Protein AF-A0A8R1XRE2-F1 (afdb_monomer_lite)

Organism: Onchocerca volvulus (NCBI:txid6282)

pLDDT: mean 90.03, std 11.53, range [32.22, 98.5]

Sequence (306 aa):
MTVKVNVKTVHYGTAIMPCVVKNVLGALPRKEFLISSPSLIATEQKLSYLKTSQFLENIINVEDGRYPSVSTILGCTTSQHLLYRWQLKMIKQLGGLGAFKKYVRVRMQSGTQYHNCLQRILEELRMRGSFPDDVAEQITSKVDISVANYLNSVLPILRTLNNKNMELERPTSHHGLCYSGRFDAAVTYKDALFLMDWKTASLGSSKDTCTGIEKMYNDPVQLAAYVGAVNSDPNFRMLPEIRYGAIVVAKENGSVADVVEMNSSHLEIYWNKWLDCVWQFWSKMETFSTANNVISFVWDNEENCD

Secondary structure (DSSP, 8-state):
------EEEEEEEESSSEEEEEEEESS-S-GGG-SS-GGGS-GGGSPPSS-SS--------GGG-BPPBHHHHHHHHS--HHHHHHHHHHHHHHTSHHHHHHHHHHHHHHHHHHHHHHHHHHHHHHHHSS--HHHHHHHHHTS-HHHHHHHHHHHHHHTT-EEEEEEEEEEEEETTTTEEEEEEEEEEETTEEEEEEEEEE-TTSTTTS--SGGGSTTHHHHHHHHHHHHHH-GGGTTSPPP-EEEEEEEETT-PPPEEEEE-HHHHHHHHHHHHHHHHHHHHHHHH---TTSEEEEEE--TT---

Radius of gyration: 20.04 Å; chains: 1; bounding box: 48×55×41 Å

Foldseek 3Di:
DPPLQDWFWEWFAAPLDIDIDGQEGLFQSDCPQPVDQLVPDDPVPHDALADPDAAADAPDDVSSGAFAALVRLCRLQPDNVVVVVVLVVVQVVLVHSVSSVVVVVVVVVLVVLLLVLVLVQLVVCLVPQARPVVSLVVSLVPDDLQSNLLSLQCVVVSRQWGNPLKDAFDKFAQNNLRYIYTFGIFTQGPNATEGEHEEEDEPPDLLQPDQEPVSPPCVLLSRLVVLSRLNRHPVNVVDDRHQKYWYWYGYSRNHHTHIHIDGNVSSRVSPSVNSSSSNVSNVQSNPDPDPPSYHYSHHYDPPPPD

Structure (mmCIF, N/CA/C/O backbone):
data_AF-A0A8R1XRE2-F1
#
_entry.id   AF-A0A8R1XRE2-F1
#
loop_
_atom_site.group_PDB
_atom_site.id
_atom_site.type_symbol
_atom_site.label_atom_id
_atom_site.label_alt_id
_atom_site.label_comp_id
_atom_site.label_asym_id
_atom_site.label_entity_id
_atom_site.label_seq_id
_atom_site.pdbx_PDB_ins_code
_atom_site.Cartn_x
_atom_site.Cartn_y
_atom_site.Cartn_z
_atom_site.occupancy
_atom_site.B_iso_or_equiv
_atom_site.auth_seq_id
_atom_site.auth_comp_id
_atom_site.auth_asym_id
_atom_site.auth_atom_id
_atom_site.pdbx_PDB_model_num
ATOM 1 N N . MET A 1 1 ? -23.376 25.987 -7.030 1.00 32.22 1 MET A N 1
ATOM 2 C CA . MET A 1 1 ? -22.391 25.979 -8.130 1.00 32.22 1 MET A CA 1
ATOM 3 C C . MET A 1 1 ? -21.460 24.806 -7.894 1.00 32.22 1 MET A C 1
ATOM 5 O O . MET A 1 1 ? -20.714 24.841 -6.927 1.00 32.22 1 MET A O 1
ATOM 9 N N . THR A 1 2 ? -21.543 23.748 -8.695 1.00 41.16 2 THR A N 1
ATOM 10 C CA . THR A 1 2 ? -20.535 22.681 -8.688 1.00 41.16 2 THR A CA 1
ATOM 11 C C . THR A 1 2 ? -19.276 23.291 -9.288 1.00 41.16 2 THR A C 1
ATOM 13 O O . THR A 1 2 ? -19.243 23.591 -10.481 1.00 41.16 2 THR A O 1
ATOM 16 N N . VAL A 1 3 ? -18.275 23.595 -8.462 1.00 47.44 3 VAL A N 1
ATOM 17 C CA . VAL A 1 3 ? -16.948 23.942 -8.975 1.00 47.44 3 VAL A CA 1
ATOM 18 C C . VAL A 1 3 ? -16.501 22.707 -9.746 1.00 47.44 3 VAL A C 1
ATOM 20 O O . VAL A 1 3 ? -16.255 21.682 -9.120 1.00 47.44 3 VAL A O 1
ATOM 23 N N . LYS A 1 4 ? -16.475 22.757 -11.086 1.00 53.00 4 LYS A N 1
ATOM 24 C CA . LYS A 1 4 ? -15.838 21.694 -11.873 1.00 53.00 4 LYS A CA 1
ATOM 25 C C . LYS A 1 4 ? -14.426 21.562 -11.325 1.00 53.00 4 LYS A C 1
ATOM 27 O O . LYS A 1 4 ? -13.629 22.491 -11.467 1.00 53.00 4 LYS A O 1
ATOM 32 N N . VAL A 1 5 ? -14.145 20.458 -10.644 1.00 65.25 5 VAL A N 1
ATOM 33 C CA . VAL A 1 5 ? -12.810 20.221 -10.115 1.00 65.25 5 VAL A CA 1
ATOM 34 C C . VAL A 1 5 ? -11.928 20.000 -11.335 1.00 65.25 5 VAL A C 1
ATOM 36 O O . VAL A 1 5 ? -12.139 19.067 -12.105 1.00 65.25 5 VAL A O 1
ATOM 39 N N . ASN A 1 6 ? -10.993 20.917 -11.586 1.00 84.69 6 ASN A N 1
ATOM 40 C CA . ASN A 1 6 ? -10.036 20.730 -12.671 1.00 84.69 6 ASN A CA 1
ATOM 41 C C . ASN A 1 6 ? -9.269 19.429 -12.404 1.00 84.69 6 ASN A C 1
ATOM 43 O O . ASN A 1 6 ? -8.851 19.208 -11.271 1.00 84.69 6 ASN A O 1
ATOM 47 N N . VAL A 1 7 ? -9.076 18.581 -13.411 1.00 90.31 7 VAL A N 1
ATOM 48 C CA . VAL A 1 7 ? -8.294 17.347 -13.281 1.00 90.31 7 VAL A CA 1
ATOM 49 C C . VAL A 1 7 ? -6.900 17.540 -13.855 1.00 90.31 7 VAL A C 1
ATOM 51 O O . VAL A 1 7 ? -6.709 18.231 -14.853 1.00 90.31 7 VAL A O 1
ATOM 54 N N . LYS A 1 8 ? -5.911 16.901 -13.236 1.00 92.12 8 LYS A N 1
ATOM 55 C CA . LYS A 1 8 ? -4.506 16.985 -13.622 1.00 92.12 8 LYS A CA 1
ATOM 56 C C . LYS A 1 8 ? -3.925 15.611 -13.934 1.00 92.12 8 LYS A C 1
ATOM 58 O O . LYS A 1 8 ? -4.344 14.577 -13.406 1.00 92.12 8 LYS A O 1
ATOM 63 N N . THR A 1 9 ? -2.929 15.612 -14.808 1.00 94.19 9 THR A N 1
ATOM 64 C CA . THR A 1 9 ? -2.004 14.494 -14.984 1.00 94.19 9 THR A CA 1
ATOM 65 C C . THR A 1 9 ? -0.803 14.724 -14.079 1.00 94.19 9 THR A C 1
ATOM 67 O O . THR A 1 9 ? -0.154 15.760 -14.171 1.00 94.19 9 THR A O 1
ATOM 70 N N . VAL A 1 10 ? -0.515 13.769 -13.201 1.00 94.94 10 VAL A N 1
ATOM 71 C CA . VAL A 1 10 ? 0.563 13.842 -12.214 1.00 94.94 10 VAL A CA 1
ATOM 72 C C . VAL A 1 10 ? 1.683 12.901 -12.633 1.00 94.94 10 VAL A C 1
ATOM 74 O O . VAL A 1 10 ? 1.463 11.700 -12.805 1.00 94.94 10 VAL A O 1
ATOM 77 N N . HIS A 1 11 ? 2.883 13.443 -12.802 1.00 94.88 11 HIS A N 1
ATOM 78 C CA . HIS A 1 11 ? 4.108 12.668 -12.964 1.00 94.88 11 HIS A CA 1
ATOM 79 C C . HIS A 1 11 ? 4.835 12.630 -11.619 1.00 94.88 11 HIS A C 1
ATOM 81 O O . HIS A 1 11 ? 4.903 13.652 -10.946 1.00 94.88 11 HIS A O 1
ATOM 87 N N . TYR A 1 12 ? 5.368 11.485 -11.204 1.00 95.00 12 TYR A N 1
ATOM 88 C CA . TYR A 1 12 ? 6.087 11.354 -9.930 1.00 95.00 12 TYR A CA 1
ATOM 89 C C . TYR A 1 12 ? 7.106 10.213 -9.966 1.00 95.00 12 TYR A C 1
ATOM 91 O O . TYR A 1 12 ? 7.202 9.488 -10.957 1.00 95.00 12 TYR A O 1
ATOM 99 N N . GLY A 1 13 ? 7.862 10.034 -8.883 1.00 92.44 13 GLY A N 1
ATOM 100 C CA . GLY A 1 13 ? 8.926 9.036 -8.801 1.00 92.44 13 GLY A CA 1
ATOM 101 C C . GLY A 1 13 ? 10.259 9.620 -9.252 1.00 92.44 13 GLY A C 1
ATOM 102 O O . GLY A 1 13 ? 10.539 10.787 -9.000 1.00 92.44 13 GLY A O 1
ATOM 103 N N . THR A 1 14 ? 11.100 8.821 -9.899 1.00 94.12 14 THR A N 1
ATOM 104 C CA . THR A 1 14 ? 12.447 9.247 -10.304 1.00 94.12 14 THR A CA 1
ATOM 105 C C . THR A 1 14 ? 12.550 9.469 -11.806 1.00 94.12 14 THR A C 1
ATOM 107 O O . THR A 1 14 ? 11.816 8.853 -12.573 1.00 94.12 14 THR A O 1
ATOM 110 N N . ALA A 1 15 ? 13.524 10.259 -12.260 1.00 93.62 15 ALA A N 1
ATOM 111 C CA . ALA A 1 15 ? 13.801 10.432 -13.687 1.00 93.62 15 ALA A CA 1
ATOM 112 C C . ALA A 1 15 ? 14.180 9.118 -14.403 1.00 93.62 15 ALA A C 1
ATOM 114 O O . ALA A 1 15 ? 13.970 8.983 -15.606 1.00 93.62 15 ALA A O 1
ATOM 115 N N . ILE A 1 16 ? 14.686 8.115 -13.673 1.00 93.75 16 ILE A N 1
ATOM 116 C CA . ILE A 1 16 ? 15.003 6.784 -14.223 1.00 93.75 16 ILE A CA 1
ATOM 117 C C . ILE A 1 16 ? 13.726 5.964 -14.473 1.00 93.75 16 ILE A C 1
ATOM 119 O O . ILE A 1 16 ? 13.628 5.261 -15.483 1.00 93.75 16 ILE A O 1
ATOM 123 N N . MET A 1 17 ? 12.765 6.019 -13.544 1.00 92.50 17 MET A N 1
ATOM 124 C CA . MET A 1 17 ? 11.498 5.279 -13.592 1.00 92.50 17 MET A CA 1
ATOM 125 C C . MET A 1 17 ? 10.330 6.199 -13.200 1.00 92.50 17 MET A C 1
ATOM 127 O O . MET A 1 17 ? 9.764 6.039 -12.112 1.00 92.50 17 MET A O 1
ATOM 131 N N . PRO A 1 18 ? 9.955 7.162 -14.059 1.00 93.50 18 PRO A N 1
ATOM 132 C CA . PRO A 1 18 ? 8.848 8.053 -13.759 1.00 93.50 18 PRO A CA 1
ATOM 133 C C . PRO A 1 18 ? 7.521 7.294 -13.848 1.00 93.50 18 PRO A C 1
ATOM 135 O O . PRO A 1 18 ? 7.308 6.464 -14.734 1.00 93.50 18 PRO A O 1
ATOM 138 N N . CYS A 1 19 ? 6.614 7.604 -12.931 1.00 95.25 19 C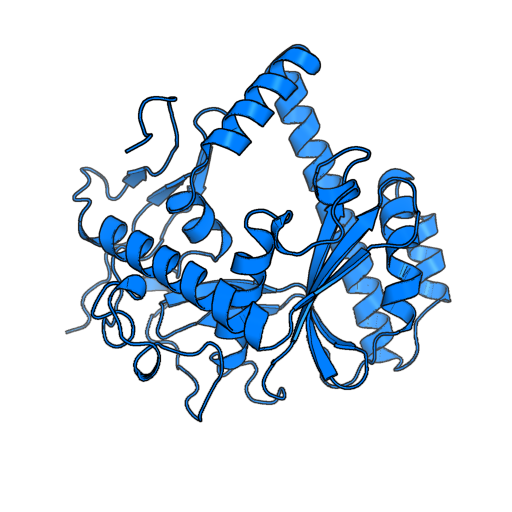YS A N 1
ATOM 139 C CA . CYS A 1 19 ? 5.233 7.144 -12.928 1.00 95.25 19 CYS A CA 1
ATOM 140 C C . CYS A 1 19 ? 4.322 8.268 -13.418 1.00 95.25 19 CYS A C 1
ATOM 142 O O . CYS A 1 19 ? 4.563 9.439 -13.133 1.00 95.25 19 CYS A O 1
ATOM 144 N N . VAL A 1 20 ? 3.258 7.909 -14.136 1.00 96.25 20 VAL A N 1
ATOM 145 C CA . VAL A 1 20 ? 2.272 8.861 -14.659 1.00 96.25 20 VAL A CA 1
ATOM 146 C C . VAL A 1 20 ? 0.881 8.403 -14.259 1.00 96.25 20 VAL A C 1
ATOM 148 O O . VAL A 1 20 ? 0.470 7.289 -14.583 1.00 96.25 20 VAL A O 1
ATOM 151 N N . VAL A 1 21 ? 0.131 9.276 -13.591 1.00 95.88 21 VAL A N 1
ATOM 152 C CA . VAL A 1 21 ? -1.274 9.046 -13.249 1.00 95.88 21 VAL A CA 1
ATOM 153 C C . VAL A 1 21 ? -2.134 10.183 -13.780 1.00 95.88 21 VAL A C 1
ATOM 155 O O . VAL A 1 21 ? -1.867 11.356 -13.551 1.00 95.88 21 VAL A O 1
ATOM 158 N N . LYS A 1 22 ? -3.179 9.832 -14.528 1.00 94.12 22 LYS A N 1
ATOM 159 C CA . LYS A 1 22 ? -4.097 10.793 -15.150 1.00 94.12 22 LYS A CA 1
ATOM 160 C C . LYS A 1 22 ? -5.358 10.989 -14.310 1.00 94.12 22 LYS A C 1
ATOM 162 O O . LYS A 1 22 ? -5.670 10.147 -13.456 1.00 94.12 22 LYS A O 1
ATOM 167 N N . ASN A 1 23 ? -6.085 12.059 -14.630 1.00 93.06 23 ASN A N 1
ATOM 168 C CA . ASN A 1 23 ? -7.415 12.397 -14.115 1.00 93.06 23 ASN A CA 1
ATOM 169 C C . ASN A 1 23 ? -7.478 12.554 -12.587 1.00 93.06 23 ASN A C 1
ATOM 171 O O . ASN A 1 23 ? -8.500 12.256 -11.976 1.00 93.06 23 ASN A O 1
ATOM 175 N N . VAL A 1 24 ? -6.379 12.973 -11.961 1.00 94.31 24 VAL A N 1
ATOM 176 C CA . VAL A 1 24 ? -6.338 13.228 -10.516 1.00 94.31 24 VAL A CA 1
ATOM 177 C C . VAL A 1 24 ? -6.983 14.581 -10.240 1.00 94.31 24 VAL A C 1
ATOM 179 O O . VAL A 1 24 ? -6.741 15.516 -11.000 1.00 94.31 24 VAL A O 1
ATOM 182 N N . LEU A 1 25 ? -7.774 14.713 -9.174 1.00 92.56 25 LEU A N 1
ATOM 183 C CA . LEU A 1 25 ? -8.315 16.019 -8.776 1.00 92.56 25 LEU A CA 1
ATOM 184 C C . LEU A 1 25 ? -7.195 17.066 -8.654 1.00 92.56 25 LEU A C 1
ATOM 186 O O . LEU A 1 25 ? -6.145 16.805 -8.074 1.00 92.56 25 LEU A O 1
ATOM 190 N N . GLY A 1 26 ? -7.426 18.257 -9.191 1.00 90.56 26 GLY A N 1
ATOM 191 C CA . GLY A 1 26 ? -6.475 19.367 -9.214 1.00 90.56 26 GLY A CA 1
ATOM 192 C C . GLY A 1 26 ? -6.454 20.216 -7.946 1.00 90.56 26 GLY A C 1
ATOM 193 O O . GLY A 1 26 ? -5.582 21.069 -7.826 1.00 90.56 26 GLY A O 1
ATOM 194 N N . ALA A 1 27 ? -7.403 20.011 -7.035 1.00 90.31 27 ALA A N 1
ATOM 195 C CA . ALA A 1 27 ? -7.531 20.720 -5.766 1.00 90.31 27 ALA A CA 1
ATOM 196 C C . ALA A 1 27 ? -8.321 19.866 -4.765 1.00 90.31 27 ALA A C 1
ATOM 198 O O . ALA A 1 27 ? -9.055 18.962 -5.178 1.00 90.31 27 ALA A O 1
ATOM 199 N N . LEU A 1 28 ? -8.205 20.181 -3.472 1.00 89.38 28 LEU A N 1
ATOM 200 C CA . LEU A 1 28 ? -9.008 19.544 -2.431 1.00 89.38 28 LEU A CA 1
ATOM 201 C C . LEU A 1 28 ? -10.439 20.129 -2.458 1.00 89.38 28 LEU A C 1
ATOM 203 O O . LEU A 1 28 ? -10.597 21.328 -2.219 1.00 89.38 28 LEU A O 1
ATOM 207 N N . PRO A 1 29 ? -11.498 19.331 -2.712 1.00 86.19 29 PRO A N 1
ATOM 208 C CA . PRO A 1 29 ? -12.863 19.854 -2.854 1.00 86.19 29 PRO A CA 1
ATOM 209 C C . PRO A 1 29 ? -13.426 20.538 -1.599 1.00 86.19 29 PRO A C 1
ATOM 211 O O . PRO A 1 29 ? -14.216 21.473 -1.714 1.00 86.19 29 PRO A O 1
ATOM 214 N N . ARG A 1 30 ? -13.034 20.081 -0.400 1.00 83.31 30 ARG A N 1
ATOM 215 C CA . ARG A 1 30 ? -13.401 20.687 0.891 1.00 83.31 30 ARG A CA 1
ATOM 216 C C . ARG A 1 30 ? -12.177 20.800 1.788 1.00 83.31 30 ARG A C 1
ATOM 218 O O . ARG A 1 30 ? -11.562 19.795 2.120 1.00 83.31 30 ARG A O 1
ATOM 225 N N . LYS A 1 31 ? -11.860 22.016 2.235 1.00 80.31 31 LYS A N 1
ATOM 226 C CA . LYS A 1 31 ? -10.688 22.294 3.089 1.00 80.31 31 LYS A CA 1
ATOM 227 C C . LYS A 1 31 ? -10.949 22.129 4.589 1.00 80.31 31 LYS A C 1
ATOM 229 O O . LYS A 1 31 ? -10.083 22.439 5.393 1.00 80.31 31 LYS A O 1
ATOM 234 N N . GLU A 1 32 ? -12.120 21.615 4.960 1.00 81.56 32 GLU A N 1
ATOM 235 C CA . GLU A 1 32 ? -12.568 21.439 6.351 1.00 81.56 32 GLU A CA 1
ATOM 236 C C . GLU A 1 32 ? -11.596 20.584 7.184 1.00 81.56 32 GLU A C 1
ATOM 238 O O . GLU A 1 32 ? -11.383 20.869 8.357 1.00 81.56 32 GLU A O 1
ATOM 243 N N . PHE A 1 33 ? -10.965 19.579 6.566 1.00 81.50 33 PHE A N 1
ATOM 244 C CA . PHE A 1 33 ? -10.048 18.649 7.239 1.00 81.50 33 PHE A CA 1
ATOM 245 C C . PHE A 1 33 ? -8.571 19.072 7.191 1.00 81.50 33 PHE A C 1
ATOM 247 O O . PHE A 1 33 ? -7.756 18.513 7.918 1.00 81.50 33 PHE A O 1
ATOM 254 N N . LEU A 1 34 ? -8.210 20.032 6.331 1.00 82.12 34 LEU A N 1
ATOM 255 C CA . LEU A 1 34 ? -6.832 20.487 6.105 1.00 82.12 34 LEU A CA 1
ATOM 256 C C . LEU A 1 34 ? -6.794 22.008 5.928 1.00 82.12 34 LEU A C 1
ATOM 258 O O . LEU A 1 34 ? -6.469 22.528 4.860 1.00 82.12 34 LEU A O 1
ATOM 262 N N . ILE A 1 35 ? -7.153 22.722 6.994 1.00 77.69 35 ILE A N 1
ATOM 263 C CA . ILE A 1 35 ? -7.174 24.193 7.016 1.00 77.69 35 ILE A CA 1
ATOM 264 C C . ILE A 1 35 ? -5.746 24.758 7.074 1.00 77.69 35 ILE A C 1
ATOM 266 O O . ILE A 1 35 ? -5.449 25.788 6.470 1.00 77.69 35 ILE A O 1
ATOM 270 N N . SER A 1 36 ? -4.850 24.074 7.783 1.00 82.00 36 SER A N 1
ATOM 271 C CA . SER A 1 36 ? -3.449 24.448 7.970 1.00 82.00 36 SER A CA 1
ATOM 272 C C . SER A 1 36 ? -2.550 23.211 7.931 1.00 82.00 36 SER A C 1
ATOM 274 O O . SER A 1 36 ? -3.033 22.077 7.885 1.00 82.00 36 SER A O 1
ATOM 276 N N . SER A 1 37 ? -1.232 23.433 7.919 1.00 85.31 37 SER A N 1
ATOM 277 C CA . SER A 1 37 ? -0.257 22.344 8.005 1.00 85.31 37 SER A CA 1
ATOM 278 C C . SER A 1 37 ? -0.465 21.559 9.308 1.00 85.31 37 SER A C 1
ATOM 280 O O . SER A 1 37 ? -0.395 22.173 10.375 1.00 85.31 37 SER A O 1
ATOM 282 N N . PRO A 1 38 ? -0.675 20.230 9.265 1.00 84.44 38 PRO A N 1
ATOM 283 C CA . PRO A 1 38 ? -0.894 19.403 10.457 1.00 84.44 38 PRO A CA 1
ATOM 284 C C . PRO A 1 38 ? 0.229 19.503 11.497 1.00 84.44 38 PRO A C 1
ATOM 286 O O . PRO A 1 38 ? -0.020 19.411 12.701 1.00 84.44 38 PRO A O 1
ATOM 289 N N . SER A 1 39 ? 1.460 19.756 11.053 1.00 82.75 39 SER A N 1
ATOM 290 C CA . SER A 1 39 ? 2.609 20.044 11.917 1.00 82.75 39 SER A CA 1
ATOM 291 C C . SER A 1 39 ? 2.479 21.315 12.775 1.00 82.75 39 SER A C 1
ATOM 293 O O . SER A 1 39 ? 3.120 21.394 13.820 1.00 82.75 39 SER A O 1
ATOM 295 N N . LEU A 1 40 ? 1.643 22.284 12.381 1.00 81.81 40 LEU A N 1
ATOM 296 C CA . LEU A 1 40 ? 1.407 23.545 13.103 1.00 81.81 40 LEU A CA 1
ATOM 297 C C . LEU A 1 40 ? 0.207 23.484 14.059 1.00 81.81 40 LEU A C 1
ATOM 299 O O . LEU A 1 40 ? -0.024 24.419 14.822 1.00 81.81 40 LEU A O 1
ATOM 303 N N . ILE A 1 41 ? -0.579 22.409 13.999 1.00 81.38 41 ILE A N 1
ATOM 304 C CA . ILE A 1 41 ? -1.796 22.238 14.791 1.00 81.38 41 ILE A CA 1
ATOM 305 C C . ILE A 1 41 ? -1.437 21.602 16.142 1.00 81.38 41 ILE A C 1
ATOM 307 O O . ILE A 1 41 ? -0.652 20.651 16.206 1.00 81.38 41 ILE A O 1
ATOM 311 N N . ALA A 1 42 ? -2.023 22.109 17.231 1.00 76.94 42 ALA A N 1
ATOM 312 C CA . ALA A 1 42 ? -1.871 21.514 18.558 1.00 76.94 42 ALA A CA 1
ATOM 313 C C . ALA A 1 42 ? -2.391 20.066 18.566 1.00 76.94 42 ALA A C 1
ATOM 315 O O . ALA A 1 42 ? -3.389 19.773 17.916 1.00 76.94 42 ALA A O 1
ATOM 316 N N . THR A 1 43 ? -1.755 19.161 19.318 1.00 75.88 43 THR A N 1
ATOM 317 C CA . THR A 1 43 ? -2.082 17.719 19.318 1.00 75.88 43 THR A CA 1
ATOM 318 C C . THR A 1 43 ? -3.576 17.426 19.500 1.00 75.88 43 THR A C 1
ATOM 320 O O . THR A 1 43 ? -4.110 16.567 18.811 1.00 75.88 43 THR A O 1
ATOM 323 N N . GLU A 1 44 ? -4.268 18.174 20.361 1.00 72.69 44 GLU A N 1
ATOM 324 C CA . GLU A 1 44 ? -5.707 18.015 20.643 1.00 72.69 44 GLU A CA 1
ATOM 325 C C . GLU A 1 44 ? -6.623 18.399 19.470 1.00 72.69 44 GLU A C 1
ATOM 327 O O . GLU A 1 44 ? -7.772 17.975 19.408 1.00 72.69 44 GLU A O 1
ATOM 332 N N . GLN A 1 45 ? -6.120 19.211 18.542 1.00 77.25 45 GLN A N 1
ATOM 333 C CA . GLN A 1 45 ? -6.842 19.680 17.361 1.00 77.25 45 GLN A CA 1
ATOM 334 C C . GLN A 1 45 ? -6.508 18.859 16.109 1.00 77.25 45 GLN A C 1
ATOM 336 O O . GLN A 1 45 ? -7.073 19.109 15.043 1.00 77.25 45 GLN A O 1
ATOM 341 N N . LYS A 1 46 ? -5.575 17.902 16.201 1.00 81.44 46 LYS A N 1
ATOM 342 C CA . LYS A 1 46 ? -5.194 17.075 15.057 1.00 81.44 46 LYS A CA 1
ATOM 343 C C . LYS A 1 46 ? -6.300 16.082 14.724 1.00 81.44 46 LYS A C 1
ATOM 345 O O . LYS A 1 46 ? -6.911 15.476 15.602 1.00 81.44 46 LYS A O 1
ATOM 350 N N . LEU A 1 47 ? -6.530 15.900 13.428 1.00 86.00 47 LEU A N 1
ATOM 351 C CA . LEU A 1 47 ? -7.416 14.860 12.925 1.00 86.00 47 LEU A CA 1
ATOM 352 C C . LEU A 1 47 ? -6.841 13.492 13.311 1.00 86.00 47 LEU A C 1
ATOM 354 O O . LEU A 1 47 ? -5.731 13.173 12.898 1.00 86.00 47 LEU A O 1
ATOM 358 N N . SER A 1 48 ? -7.584 12.682 14.063 1.00 89.12 48 SER A N 1
ATOM 359 C CA . SER A 1 48 ? -7.173 11.308 14.381 1.00 89.12 48 SER A CA 1
ATOM 360 C C . SER A 1 48 ? -7.486 10.355 13.224 1.00 89.12 48 SER A C 1
ATOM 362 O O . SER A 1 48 ? -8.420 10.583 12.457 1.00 89.12 48 SER A O 1
ATOM 364 N N . TYR A 1 49 ? -6.723 9.264 13.118 1.00 92.00 49 TYR A N 1
ATOM 365 C CA . TYR A 1 49 ? -7.041 8.147 12.219 1.00 92.00 49 TYR A CA 1
ATOM 366 C C . TYR A 1 49 ? -8.240 7.318 12.712 1.00 92.00 49 TYR A C 1
ATOM 368 O O . TYR A 1 49 ? -8.777 6.488 11.973 1.00 92.00 49 TYR A O 1
ATOM 376 N N . LEU A 1 50 ? -8.606 7.477 13.988 1.00 89.81 50 LEU A N 1
ATOM 377 C CA . LEU A 1 50 ? -9.767 6.844 14.594 1.00 89.81 50 LEU A CA 1
ATOM 378 C C . LEU A 1 50 ? -11.040 7.583 14.202 1.00 89.81 50 LEU A C 1
ATOM 380 O O . LEU A 1 50 ? -11.069 8.802 14.024 1.00 89.81 50 LEU A O 1
ATOM 384 N N . LYS A 1 51 ? -12.129 6.831 14.149 1.00 74.94 51 LYS A N 1
ATOM 385 C CA . LYS A 1 51 ? -13.449 7.341 13.845 1.00 74.94 51 LYS A CA 1
ATOM 386 C C . LYS A 1 51 ? -14.218 7.560 15.144 1.00 74.94 51 LYS A C 1
ATOM 388 O O . LYS A 1 51 ? -14.871 6.659 15.661 1.00 74.94 51 LYS A O 1
ATOM 393 N N . THR A 1 52 ? -14.270 8.800 15.624 1.00 64.75 52 THR A N 1
ATOM 394 C CA . THR A 1 52 ? -15.009 9.110 16.863 1.00 64.75 52 THR A CA 1
ATOM 395 C C . THR A 1 52 ? -16.536 9.054 16.711 1.00 64.75 52 THR A C 1
ATOM 397 O O . THR A 1 52 ? -17.230 8.927 17.714 1.00 64.75 52 THR A O 1
ATOM 400 N N . SER A 1 53 ? -17.086 9.117 15.488 1.00 65.44 53 SER A N 1
ATOM 401 C CA . SER A 1 53 ? -18.496 8.769 15.172 1.00 65.44 53 SER A CA 1
ATOM 402 C C . SER A 1 53 ? -18.903 8.996 13.706 1.00 65.44 53 SER A C 1
ATOM 404 O O . SER A 1 53 ? -19.930 8.469 13.279 1.00 65.44 53 SER A O 1
ATOM 406 N N . GLN A 1 54 ? -18.108 9.694 12.892 1.00 80.44 54 GLN A N 1
ATOM 407 C CA . GLN A 1 54 ? -18.541 10.181 11.573 1.00 80.44 54 GLN A CA 1
ATOM 408 C C . GLN A 1 54 ? -17.907 9.395 10.417 1.00 80.44 54 GLN A C 1
ATOM 410 O O . GLN A 1 54 ? -16.688 9.354 10.301 1.00 80.44 54 GLN A O 1
ATOM 415 N N . PHE A 1 55 ? -18.730 8.747 9.584 1.00 85.81 55 PHE A N 1
ATOM 416 C CA . PHE A 1 55 ? -18.279 8.227 8.287 1.00 85.81 55 PHE A CA 1
ATOM 417 C C . PHE A 1 55 ? -18.376 9.339 7.246 1.00 85.81 55 PHE A C 1
ATOM 419 O O . PHE A 1 55 ? -19.292 10.162 7.301 1.00 85.81 55 PHE A O 1
ATOM 426 N N . LEU A 1 56 ? -17.432 9.366 6.313 1.00 89.50 56 LEU A N 1
ATOM 427 C CA . LEU A 1 56 ? -17.328 10.428 5.322 1.00 89.50 56 LEU A CA 1
ATOM 428 C C . LEU A 1 56 ? -17.928 9.939 4.011 1.00 89.50 56 LEU A C 1
ATOM 430 O O . LEU A 1 56 ? -17.394 9.029 3.392 1.00 89.50 56 LEU A O 1
ATOM 434 N N . GLU A 1 57 ? -19.034 10.536 3.591 1.00 90.44 57 GLU A N 1
ATOM 435 C CA . GLU A 1 57 ? -19.671 10.186 2.322 1.00 90.44 57 GLU A CA 1
ATOM 436 C C . GLU A 1 57 ? -18.870 10.703 1.128 1.00 90.44 57 GLU A C 1
ATOM 438 O O . GLU A 1 57 ? -18.171 11.719 1.213 1.00 90.44 57 GLU A O 1
ATOM 443 N N . ASN A 1 58 ? -19.004 10.023 -0.010 1.00 89.56 58 ASN A N 1
ATOM 444 C CA . ASN A 1 58 ? -18.382 10.481 -1.241 1.00 89.56 58 ASN A CA 1
ATOM 445 C C . ASN A 1 58 ? -18.943 11.846 -1.668 1.00 89.56 58 ASN A C 1
ATOM 447 O O . ASN A 1 58 ? -20.148 12.017 -1.834 1.00 89.56 58 ASN A O 1
ATOM 451 N N . ILE A 1 59 ? -18.045 12.810 -1.874 1.00 85.69 59 ILE A N 1
ATOM 452 C CA . ILE A 1 59 ? -18.382 14.183 -2.272 1.00 85.69 59 ILE A CA 1
ATOM 453 C C . ILE A 1 59 ? -18.082 14.487 -3.745 1.00 85.69 59 ILE A C 1
ATOM 455 O O . ILE A 1 59 ? -18.352 15.603 -4.184 1.00 85.69 59 ILE A O 1
ATOM 459 N N . ILE A 1 60 ? -17.496 13.540 -4.488 1.00 83.94 60 ILE A N 1
ATOM 460 C CA . ILE A 1 60 ? -17.158 13.707 -5.907 1.00 83.94 60 ILE A CA 1
ATOM 461 C C . ILE A 1 60 ? -17.931 12.729 -6.791 1.00 83.94 60 ILE A C 1
ATOM 463 O O . ILE A 1 60 ? -18.162 11.574 -6.425 1.00 83.94 60 ILE A O 1
ATOM 467 N N . ASN A 1 61 ? -18.279 13.178 -7.993 1.00 83.19 61 ASN A N 1
ATOM 468 C CA . ASN A 1 61 ? -18.788 12.309 -9.045 1.00 83.19 61 ASN A CA 1
ATOM 469 C C . ASN A 1 61 ? -17.633 11.756 -9.886 1.00 83.19 61 ASN A C 1
ATOM 471 O O . ASN A 1 61 ? -16.544 12.321 -9.932 1.00 83.19 61 ASN A O 1
ATOM 475 N N . VAL A 1 62 ? -17.889 10.670 -10.619 1.00 73.19 62 VAL A N 1
ATOM 476 C CA . VAL A 1 62 ? -16.900 10.040 -11.517 1.00 73.19 62 VAL A CA 1
ATOM 477 C C . VAL A 1 62 ? -16.371 11.019 -12.579 1.00 73.19 62 VAL A C 1
ATOM 479 O O . VAL A 1 62 ? -15.217 10.924 -12.993 1.00 73.19 62 VAL A O 1
ATOM 482 N N . GLU A 1 63 ? -17.197 11.981 -12.999 1.00 78.69 63 GLU A N 1
ATOM 483 C CA . GLU A 1 63 ? -16.836 13.020 -13.972 1.00 78.69 63 GLU A CA 1
ATOM 484 C C . GLU A 1 63 ? -15.890 14.090 -13.407 1.00 78.69 63 GLU A C 1
ATOM 486 O O . GLU A 1 63 ? -15.169 14.728 -14.173 1.00 78.69 63 GLU A O 1
ATOM 491 N N . ASP A 1 64 ? -15.848 14.264 -12.081 1.00 82.69 64 ASP A N 1
ATOM 492 C CA . ASP A 1 64 ? -14.988 15.255 -11.422 1.00 82.69 64 ASP A CA 1
ATOM 493 C C . ASP A 1 64 ? -13.514 14.813 -11.391 1.00 82.69 64 ASP A C 1
ATOM 495 O O . ASP A 1 64 ? -12.632 15.591 -11.034 1.00 82.69 64 ASP A O 1
ATOM 499 N N . GLY A 1 65 ? -13.235 13.564 -11.777 1.00 89.31 65 GLY A N 1
ATOM 500 C CA . GLY A 1 65 ? -11.930 12.923 -11.691 1.00 89.31 65 GLY A CA 1
ATOM 501 C C . GLY A 1 65 ? -11.873 11.905 -10.560 1.00 89.31 65 GLY A C 1
ATOM 502 O O . GLY A 1 65 ? -12.887 11.422 -10.065 1.00 89.31 65 GLY A O 1
ATOM 503 N N . ARG A 1 66 ? -10.656 11.539 -10.158 1.00 93.06 66 ARG A N 1
ATOM 504 C CA . ARG A 1 66 ? -10.433 10.569 -9.082 1.00 93.06 66 ARG A CA 1
ATOM 505 C C . ARG A 1 66 ? -9.518 11.109 -8.004 1.00 93.06 66 ARG A C 1
ATOM 507 O O . ARG A 1 66 ? -8.603 11.896 -8.265 1.00 93.06 66 ARG A O 1
ATOM 514 N N . TYR A 1 67 ? -9.724 10.594 -6.802 1.00 95.69 67 TYR A N 1
ATOM 515 C CA . TYR A 1 67 ? -8.789 10.760 -5.703 1.00 95.69 67 TYR A CA 1
ATOM 516 C C . TYR A 1 67 ? -7.397 10.231 -6.088 1.00 95.69 67 TYR A C 1
ATOM 518 O O . TYR A 1 67 ? -7.301 9.162 -6.705 1.00 95.69 67 TYR A O 1
ATOM 526 N N . PRO A 1 68 ? -6.305 10.936 -5.739 1.00 96.81 68 PRO A N 1
ATOM 527 C CA . PRO A 1 68 ? -4.970 10.355 -5.793 1.00 96.81 68 PRO A CA 1
ATOM 528 C C . PRO A 1 68 ? -4.895 9.088 -4.931 1.00 96.81 68 PRO A C 1
ATOM 530 O O . PRO A 1 68 ? -5.568 8.965 -3.903 1.00 96.81 68 PRO A O 1
ATOM 533 N N . SER A 1 69 ? -4.057 8.139 -5.350 1.00 97.75 69 SER A N 1
ATOM 534 C CA . SER A 1 69 ? -3.811 6.950 -4.536 1.00 97.75 69 SER A CA 1
ATOM 535 C C . SER A 1 69 ? -2.850 7.257 -3.382 1.00 97.75 69 SER A C 1
ATOM 537 O O . SER A 1 69 ? -2.025 8.167 -3.507 1.00 97.75 69 SER A O 1
ATOM 539 N N . VAL A 1 70 ? -2.874 6.452 -2.314 1.00 97.94 70 VAL A N 1
ATOM 540 C CA . VAL A 1 70 ? -1.877 6.522 -1.227 1.00 97.94 70 VAL A CA 1
ATOM 541 C C . VAL A 1 70 ? -0.450 6.526 -1.789 1.00 97.94 70 VAL A C 1
ATOM 543 O O . VAL A 1 70 ? 0.350 7.408 -1.480 1.00 97.94 70 VAL A O 1
ATOM 546 N N . SER A 1 71 ? -0.162 5.602 -2.710 1.00 95.38 71 SER A N 1
ATOM 547 C CA . SER A 1 71 ? 1.149 5.492 -3.361 1.00 95.38 71 SER A CA 1
ATOM 548 C C . SER A 1 71 ? 1.528 6.724 -4.195 1.00 95.38 71 SER A C 1
ATOM 550 O O . SER A 1 71 ? 2.701 7.088 -4.258 1.00 95.38 71 SER A O 1
ATOM 552 N N . THR A 1 72 ? 0.544 7.391 -4.809 1.00 97.25 72 THR A N 1
ATOM 553 C CA . THR A 1 72 ? 0.755 8.616 -5.590 1.00 97.25 72 THR A CA 1
ATOM 554 C C . THR A 1 72 ? 1.165 9.761 -4.679 1.00 97.25 72 THR A C 1
ATOM 556 O O . THR A 1 72 ? 2.174 10.400 -4.944 1.00 97.25 72 THR A O 1
ATOM 559 N N . ILE A 1 73 ? 0.422 9.995 -3.595 1.00 97.81 73 ILE A N 1
ATOM 560 C CA . ILE A 1 73 ? 0.738 11.068 -2.644 1.00 97.81 73 ILE A CA 1
ATOM 561 C C . ILE A 1 73 ? 2.131 10.840 -2.060 1.00 97.81 73 ILE A C 1
ATOM 563 O O . ILE A 1 73 ? 2.971 11.727 -2.168 1.00 97.81 73 ILE A O 1
ATOM 567 N N . LEU A 1 74 ? 2.419 9.634 -1.547 1.00 96.19 74 LEU A N 1
ATOM 568 C CA . LEU A 1 74 ? 3.749 9.306 -1.019 1.00 96.19 74 LEU A CA 1
ATOM 569 C C . LEU A 1 74 ? 4.848 9.542 -2.059 1.00 96.19 74 LEU A C 1
ATOM 571 O O . LEU A 1 74 ? 5.881 10.130 -1.746 1.00 96.19 74 LEU A O 1
ATOM 575 N N . GLY A 1 75 ? 4.632 9.117 -3.304 1.00 95.00 75 GLY A N 1
ATOM 576 C CA . GLY A 1 75 ? 5.589 9.312 -4.390 1.00 95.00 75 GLY A CA 1
ATOM 577 C C . GLY A 1 75 ? 5.804 10.776 -4.794 1.00 95.00 75 GLY A C 1
ATOM 578 O O . GLY A 1 75 ? 6.852 11.095 -5.351 1.00 95.00 75 GLY A O 1
ATOM 579 N N . CYS A 1 76 ? 4.844 11.658 -4.509 1.00 95.12 76 CYS A N 1
ATOM 580 C CA . CYS A 1 76 ? 4.912 13.093 -4.785 1.00 95.12 76 CYS A CA 1
ATOM 581 C C . CYS A 1 76 ? 5.503 13.917 -3.629 1.00 95.12 76 CYS A C 1
ATOM 583 O O . CYS A 1 76 ? 6.007 15.017 -3.863 1.00 95.12 76 CYS A O 1
ATOM 585 N N . THR A 1 77 ? 5.399 13.442 -2.386 1.00 94.31 77 THR A N 1
ATOM 586 C CA . THR A 1 77 ? 5.726 14.245 -1.191 1.00 94.31 77 THR A CA 1
ATOM 587 C C . THR A 1 77 ? 6.870 13.697 -0.357 1.00 94.31 77 THR A C 1
ATOM 589 O O . THR A 1 77 ? 7.334 14.376 0.552 1.00 94.31 77 THR A O 1
ATOM 592 N N . THR A 1 78 ? 7.360 12.496 -0.657 1.00 91.69 78 THR A N 1
ATOM 593 C CA . THR A 1 78 ? 8.553 11.943 -0.005 1.00 91.69 78 THR A CA 1
ATOM 594 C C . THR A 1 78 ? 9.774 12.056 -0.913 1.00 91.69 78 THR A C 1
ATOM 596 O O . THR A 1 78 ? 9.665 11.947 -2.137 1.00 91.69 78 THR A O 1
ATOM 599 N N . SER A 1 79 ? 10.951 12.270 -0.316 1.00 89.38 79 SER A N 1
ATOM 600 C CA . SER A 1 79 ? 12.208 12.344 -1.065 1.00 89.38 79 SER A CA 1
ATOM 601 C C . SER A 1 79 ? 12.489 11.027 -1.790 1.00 89.38 79 SER A C 1
ATOM 603 O O . SER A 1 79 ? 12.542 9.958 -1.181 1.00 89.38 79 SER A O 1
ATOM 605 N N . GLN A 1 80 ? 12.721 11.114 -3.100 1.00 89.81 80 GLN A N 1
ATOM 606 C CA . GLN A 1 80 ? 13.046 9.961 -3.941 1.00 89.81 80 GLN A CA 1
ATOM 607 C C . GLN A 1 80 ? 14.560 9.720 -4.051 1.00 89.81 80 GLN A C 1
ATOM 609 O O . GLN A 1 80 ? 14.988 8.823 -4.775 1.00 89.81 80 GLN A O 1
ATOM 614 N N . HIS A 1 81 ? 15.381 10.473 -3.314 1.00 89.25 81 HIS A N 1
ATOM 615 C CA . HIS A 1 81 ? 16.843 10.429 -3.398 1.00 89.25 81 HIS A CA 1
ATOM 616 C C . HIS A 1 81 ? 17.422 9.027 -3.134 1.00 89.25 81 HIS A C 1
ATOM 618 O O . HIS A 1 81 ? 18.218 8.515 -3.922 1.00 89.25 81 HIS A O 1
ATOM 624 N N . LEU A 1 82 ? 16.993 8.353 -2.059 1.00 87.50 82 LEU A N 1
ATOM 625 C CA . LEU A 1 82 ? 17.481 7.003 -1.737 1.00 87.50 82 LEU A CA 1
ATOM 626 C C . LEU A 1 82 ? 17.061 5.972 -2.790 1.00 87.50 82 LEU A C 1
ATOM 628 O O . LEU A 1 82 ? 17.857 5.103 -3.157 1.00 87.50 82 LEU A O 1
ATOM 632 N N . LEU A 1 83 ? 15.835 6.094 -3.308 1.00 89.88 83 LEU A N 1
ATOM 633 C CA . LEU A 1 83 ? 15.346 5.249 -4.391 1.00 89.88 83 LEU A CA 1
ATOM 634 C C . LEU A 1 83 ? 16.169 5.476 -5.663 1.00 89.88 83 LEU A C 1
ATOM 636 O O . LEU A 1 83 ? 16.614 4.510 -6.278 1.00 89.88 83 LEU A O 1
ATOM 640 N N . TYR A 1 84 ? 16.433 6.731 -6.019 1.00 92.31 84 TYR A N 1
ATOM 641 C CA . TYR A 1 84 ? 17.241 7.094 -7.177 1.00 92.31 84 TYR A CA 1
ATOM 642 C C . TYR A 1 84 ? 18.668 6.539 -7.088 1.00 92.31 84 TYR A C 1
ATOM 644 O O . TYR A 1 84 ? 19.136 5.871 -8.012 1.00 92.31 84 TYR A O 1
ATOM 652 N N . ARG A 1 85 ? 19.346 6.712 -5.944 1.00 91.75 85 ARG A N 1
ATOM 653 C CA . ARG A 1 85 ? 20.687 6.140 -5.718 1.00 91.75 85 ARG A CA 1
ATOM 654 C C . ARG A 1 85 ? 20.687 4.619 -5.818 1.00 91.75 85 ARG A C 1
ATOM 656 O O . ARG A 1 85 ? 21.606 4.037 -6.398 1.00 91.75 85 ARG A O 1
ATOM 663 N N . TRP A 1 86 ? 19.665 3.962 -5.270 1.00 90.75 86 TRP A N 1
ATOM 664 C CA . TRP A 1 86 ? 19.517 2.515 -5.399 1.00 90.75 86 TRP A CA 1
ATOM 665 C C . TRP A 1 86 ? 19.337 2.097 -6.864 1.00 90.75 86 TRP A C 1
ATOM 667 O O . TRP A 1 86 ? 20.001 1.162 -7.310 1.00 90.75 86 TRP A O 1
ATOM 677 N N . GLN A 1 87 ? 18.522 2.817 -7.637 1.00 94.19 87 GLN A N 1
ATOM 678 C CA . GLN A 1 87 ? 18.332 2.557 -9.066 1.00 94.19 87 GLN A CA 1
ATOM 679 C C . GLN A 1 87 ? 19.643 2.706 -9.846 1.00 94.19 87 GLN A C 1
ATOM 681 O O . GLN A 1 87 ? 19.997 1.801 -10.599 1.00 94.19 87 GLN A O 1
ATOM 686 N N . LEU A 1 88 ? 20.409 3.781 -9.624 1.00 94.75 88 LEU A N 1
ATOM 687 C CA . LEU A 1 88 ? 21.729 3.966 -10.242 1.00 94.75 88 LEU A CA 1
ATOM 688 C C . LEU A 1 88 ? 22.688 2.816 -9.906 1.00 94.75 88 LEU A C 1
ATOM 690 O O . LEU A 1 88 ? 23.348 2.270 -10.795 1.00 94.75 88 LEU A O 1
ATOM 694 N N . LYS A 1 89 ? 22.730 2.398 -8.634 1.00 94.56 89 LYS A N 1
ATOM 695 C CA . LYS A 1 89 ? 23.540 1.255 -8.192 1.00 94.56 89 LYS A CA 1
ATOM 696 C C . LYS A 1 89 ? 23.126 -0.032 -8.909 1.00 94.56 89 LYS A C 1
ATOM 698 O O . LYS A 1 89 ? 23.993 -0.738 -9.421 1.00 94.56 89 LYS A O 1
ATOM 703 N N . MET A 1 90 ? 21.828 -0.328 -8.971 1.00 94.50 90 MET A N 1
ATOM 704 C CA . MET A 1 90 ? 21.310 -1.523 -9.645 1.00 94.50 90 MET A CA 1
ATOM 705 C C . MET A 1 90 ? 21.577 -1.498 -11.151 1.00 94.50 90 MET A C 1
ATOM 707 O O . MET A 1 90 ? 21.960 -2.519 -11.710 1.00 94.50 90 MET A O 1
ATOM 711 N N . ILE A 1 91 ? 21.438 -0.344 -11.810 1.00 96.38 91 ILE A N 1
ATOM 712 C CA . ILE A 1 91 ? 21.755 -0.179 -13.236 1.00 96.38 91 ILE A CA 1
ATOM 713 C C . ILE A 1 91 ? 23.217 -0.528 -13.505 1.00 96.38 91 ILE A C 1
ATOM 715 O O . ILE A 1 91 ? 23.500 -1.287 -14.431 1.00 96.38 91 ILE A O 1
ATOM 719 N N . LYS A 1 92 ? 24.139 -0.022 -12.678 1.00 96.88 92 LYS A N 1
ATOM 720 C CA . LYS A 1 92 ? 25.565 -0.340 -12.796 1.00 96.88 92 LYS A CA 1
ATOM 721 C C . LYS A 1 92 ? 25.832 -1.832 -12.580 1.00 96.88 92 LYS A C 1
ATOM 723 O O . LYS A 1 92 ? 26.572 -2.430 -13.352 1.00 96.88 92 LYS A O 1
ATOM 728 N N . GLN A 1 93 ? 25.227 -2.433 -11.555 1.00 95.88 93 GLN A N 1
ATOM 729 C CA . GLN A 1 93 ? 25.438 -3.844 -11.211 1.00 95.88 93 GLN A CA 1
ATOM 730 C C . GLN A 1 93 ? 24.856 -4.820 -12.241 1.00 95.88 93 GLN A C 1
ATOM 732 O O . GLN A 1 93 ? 25.467 -5.846 -12.516 1.00 95.88 93 GLN A O 1
ATOM 737 N N . LEU A 1 94 ? 23.696 -4.505 -12.821 1.00 95.69 94 LEU A N 1
ATOM 738 C CA . LEU A 1 94 ? 23.010 -5.361 -13.794 1.00 95.69 94 LEU A CA 1
ATOM 739 C C . LEU A 1 94 ? 23.503 -5.160 -15.237 1.00 95.69 94 LEU A C 1
ATOM 741 O O . LEU A 1 94 ? 23.019 -5.840 -16.139 1.00 95.69 94 LEU A O 1
ATOM 745 N N . GLY A 1 95 ? 24.436 -4.233 -15.475 1.00 95.75 95 GLY A N 1
ATOM 746 C CA . GLY A 1 95 ? 25.007 -3.988 -16.803 1.00 95.75 95 GLY A CA 1
ATOM 747 C C . GLY A 1 95 ? 24.158 -3.091 -17.712 1.00 95.75 95 GLY A C 1
ATOM 748 O O . GLY A 1 95 ? 24.243 -3.199 -18.932 1.00 95.75 95 GLY A O 1
ATOM 749 N N . GLY A 1 96 ? 23.336 -2.202 -17.145 1.00 96.56 96 GLY A N 1
ATOM 750 C CA . GLY A 1 96 ? 22.632 -1.153 -17.887 1.00 96.56 96 GLY A CA 1
ATOM 751 C C . GLY A 1 96 ? 21.131 -1.046 -17.604 1.00 96.56 96 GLY A C 1
ATOM 752 O O . GLY A 1 96 ? 20.513 -1.886 -16.945 1.00 96.56 96 GLY A O 1
ATOM 753 N N . LEU A 1 97 ? 20.518 0.018 -18.138 1.00 96.19 97 LEU A N 1
ATOM 754 C CA . LEU A 1 97 ? 19.111 0.361 -17.891 1.00 96.19 97 LEU A CA 1
ATOM 755 C C . LEU A 1 97 ? 18.134 -0.718 -18.386 1.00 96.19 97 LEU A C 1
ATOM 757 O O . LEU A 1 97 ? 17.119 -0.972 -17.741 1.00 96.19 97 LEU A O 1
ATOM 761 N N . GLY A 1 98 ? 18.432 -1.372 -19.514 1.00 97.19 98 GLY A N 1
ATOM 762 C CA . GLY A 1 98 ? 17.592 -2.445 -20.059 1.00 97.19 98 GLY A CA 1
ATOM 763 C C . GLY A 1 98 ? 17.507 -3.659 -19.127 1.00 97.19 98 GLY A C 1
ATOM 764 O O . GLY A 1 98 ? 16.410 -4.143 -18.838 1.00 97.19 98 GLY A O 1
ATOM 765 N N . ALA A 1 99 ? 18.651 -4.099 -18.593 1.00 97.44 99 ALA A N 1
ATOM 766 C CA . ALA A 1 99 ? 18.723 -5.194 -17.628 1.00 97.44 99 ALA A CA 1
ATOM 767 C C . ALA A 1 99 ? 18.023 -4.831 -16.310 1.00 97.44 99 ALA A C 1
ATOM 769 O O . ALA A 1 99 ? 17.240 -5.625 -15.789 1.00 97.44 99 ALA A O 1
ATOM 770 N N . PHE A 1 100 ? 18.204 -3.597 -15.828 1.00 96.75 100 PHE A N 1
ATOM 771 C CA . PHE A 1 100 ? 17.483 -3.082 -14.663 1.00 96.75 100 PHE A CA 1
ATOM 772 C C . PHE A 1 100 ? 15.958 -3.061 -14.857 1.00 96.75 100 PHE A C 1
ATOM 774 O O . PHE A 1 100 ? 15.219 -3.536 -13.997 1.00 96.75 100 PHE A O 1
ATOM 781 N N . LYS A 1 101 ? 15.454 -2.587 -16.003 1.00 96.38 101 LYS A N 1
ATOM 782 C CA . LYS A 1 101 ? 14.009 -2.606 -16.297 1.00 96.38 101 LYS A CA 1
ATOM 783 C C . LYS A 1 101 ? 13.449 -4.030 -16.340 1.00 96.38 101 LYS A C 1
ATOM 785 O O . LYS A 1 101 ? 12.350 -4.265 -15.837 1.00 96.38 101 LYS A O 1
ATOM 790 N N . LYS A 1 102 ? 14.198 -4.987 -16.905 1.00 96.50 102 LYS A N 1
ATOM 791 C CA . LYS A 1 102 ? 13.829 -6.413 -16.883 1.00 96.50 102 LYS A CA 1
ATOM 792 C C . LYS A 1 102 ? 13.773 -6.941 -15.449 1.00 96.50 102 LYS A C 1
ATOM 794 O O . LYS A 1 102 ? 12.797 -7.589 -15.088 1.00 96.50 102 LYS A O 1
ATOM 799 N N . TYR A 1 103 ? 14.769 -6.610 -14.632 1.00 94.88 103 TYR A N 1
ATOM 800 C CA . TYR A 1 103 ? 14.824 -6.978 -13.220 1.00 94.88 103 TYR A CA 1
ATOM 801 C C . TYR A 1 103 ? 13.620 -6.459 -12.422 1.00 94.88 103 TYR A C 1
ATOM 803 O O . TYR A 1 103 ? 12.952 -7.235 -11.742 1.00 94.88 103 TYR A O 1
ATOM 811 N N . VAL A 1 104 ? 13.289 -5.169 -12.555 1.00 93.69 104 VAL A N 1
ATOM 812 C CA . VAL A 1 104 ? 12.115 -4.572 -11.894 1.00 93.69 104 VAL A CA 1
ATOM 813 C C . VAL A 1 104 ? 10.827 -5.261 -12.341 1.00 93.69 104 VAL A C 1
ATOM 815 O O . VAL A 1 104 ? 9.980 -5.562 -11.505 1.00 93.69 104 VAL A O 1
ATOM 818 N N . ARG A 1 105 ? 10.683 -5.556 -13.640 1.00 95.44 105 ARG A N 1
ATOM 819 C CA . ARG A 1 105 ? 9.503 -6.250 -14.174 1.00 95.44 105 ARG A CA 1
ATOM 820 C C . ARG A 1 105 ? 9.327 -7.640 -13.566 1.00 95.44 105 ARG A C 1
ATOM 822 O O . ARG A 1 105 ? 8.231 -7.942 -13.110 1.00 95.44 105 ARG A O 1
ATOM 829 N N . VAL A 1 106 ? 10.386 -8.453 -13.543 1.00 93.81 106 VAL A N 1
ATOM 830 C CA . VAL A 1 106 ? 10.347 -9.808 -12.963 1.00 93.81 106 VAL A CA 1
ATOM 831 C C . VAL A 1 106 ? 9.965 -9.740 -11.486 1.00 93.81 106 VAL A C 1
ATOM 833 O O . VAL A 1 106 ? 9.068 -10.451 -11.051 1.00 93.81 106 VAL A O 1
ATOM 836 N N . ARG A 1 107 ? 10.564 -8.812 -10.729 1.00 91.50 107 ARG A N 1
ATOM 837 C CA . ARG A 1 107 ? 10.229 -8.611 -9.314 1.00 91.50 107 ARG A CA 1
ATOM 838 C C . ARG A 1 107 ? 8.755 -8.246 -9.109 1.00 91.50 107 ARG A C 1
ATOM 840 O O . ARG A 1 107 ? 8.113 -8.801 -8.225 1.00 91.50 107 ARG A O 1
ATOM 847 N N . MET A 1 108 ? 8.221 -7.326 -9.914 1.00 92.88 108 MET A N 1
ATOM 848 C CA . MET A 1 108 ? 6.809 -6.939 -9.829 1.00 92.88 108 MET A CA 1
ATOM 849 C C . MET A 1 108 ? 5.886 -8.114 -10.157 1.00 92.88 108 MET A C 1
ATOM 851 O O . MET A 1 108 ? 4.905 -8.316 -9.455 1.00 92.88 108 MET A O 1
ATOM 855 N N . GLN A 1 109 ? 6.226 -8.929 -11.160 1.00 95.31 109 GLN A N 1
ATOM 856 C CA . GLN A 1 109 ? 5.467 -10.135 -11.501 1.00 95.31 109 GLN A CA 1
ATOM 857 C C . GLN A 1 109 ? 5.455 -11.151 -10.354 1.00 95.31 109 GLN A C 1
ATOM 859 O O . GLN A 1 109 ? 4.382 -11.630 -9.995 1.00 95.31 109 GLN A O 1
ATOM 864 N N . SER A 1 110 ? 6.610 -11.427 -9.739 1.00 94.50 110 SER A N 1
ATOM 865 C CA . SER A 1 110 ? 6.691 -12.305 -8.566 1.00 94.50 110 SER A CA 1
ATOM 866 C C . SER A 1 110 ? 5.870 -11.764 -7.393 1.00 94.50 110 SER A C 1
ATOM 868 O O . SER A 1 110 ? 5.133 -12.524 -6.772 1.00 94.50 110 SER A O 1
ATOM 870 N N . GLY A 1 111 ? 5.927 -10.451 -7.131 1.00 94.81 111 GLY A N 1
ATOM 871 C CA . GLY A 1 111 ? 5.093 -9.797 -6.118 1.00 94.81 111 GLY A CA 1
ATOM 872 C C . GLY A 1 111 ? 3.596 -9.941 -6.408 1.00 94.81 111 GLY A C 1
ATOM 873 O O . GLY A 1 111 ? 2.838 -10.367 -5.544 1.00 94.81 111 GLY A O 1
ATOM 874 N N . THR A 1 112 ? 3.157 -9.672 -7.640 1.00 95.69 112 THR A N 1
ATOM 875 C CA . THR A 1 112 ? 1.752 -9.845 -8.043 1.00 95.69 112 THR A CA 1
ATOM 876 C C . THR A 1 112 ? 1.289 -11.297 -7.912 1.00 95.69 112 THR A C 1
ATOM 878 O O . THR A 1 112 ? 0.202 -11.547 -7.398 1.00 95.69 112 THR A O 1
ATOM 881 N N . GLN A 1 113 ? 2.099 -12.268 -8.343 1.00 97.19 113 GLN A N 1
ATOM 882 C CA . GLN A 1 113 ? 1.761 -13.686 -8.207 1.00 97.19 113 GLN A CA 1
ATOM 883 C C . GLN A 1 113 ? 1.654 -14.099 -6.735 1.00 97.19 113 GLN A C 1
ATOM 885 O O . GLN A 1 113 ? 0.722 -14.818 -6.379 1.00 97.19 113 GLN A O 1
ATOM 890 N N . TYR A 1 114 ? 2.557 -13.604 -5.886 1.00 97.50 114 TYR A N 1
ATOM 891 C CA . TYR A 1 114 ? 2.510 -13.795 -4.440 1.00 97.50 114 TYR A CA 1
ATOM 892 C C . TYR A 1 114 ? 1.210 -13.247 -3.823 1.00 97.50 114 TYR A C 1
ATOM 894 O O . TYR A 1 114 ? 0.503 -14.010 -3.166 1.00 97.50 114 TYR A O 1
ATOM 902 N N . HIS A 1 115 ? 0.830 -11.991 -4.102 1.00 97.25 115 HIS A N 1
ATOM 903 C CA . HIS A 1 115 ? -0.436 -11.414 -3.614 1.00 97.25 115 HIS A CA 1
ATOM 904 C C . HIS A 1 115 ? -1.658 -12.205 -4.098 1.00 97.25 115 HIS A C 1
ATOM 906 O O . HIS A 1 115 ? -2.535 -12.531 -3.304 1.00 97.25 115 HIS A O 1
ATOM 912 N N . ASN A 1 116 ? -1.693 -12.600 -5.374 1.00 97.12 116 ASN A N 1
ATOM 913 C CA . ASN A 1 116 ? -2.795 -13.403 -5.912 1.00 97.12 116 ASN A CA 1
ATOM 914 C C . ASN A 1 116 ? -2.916 -14.768 -5.211 1.00 97.12 116 ASN A C 1
ATOM 916 O O . ASN A 1 116 ? -4.021 -15.258 -4.983 1.00 97.12 116 ASN A O 1
ATOM 920 N N . CYS A 1 117 ? -1.789 -15.403 -4.881 1.00 98.12 117 CYS A N 1
ATOM 921 C CA . CYS A 1 117 ? -1.784 -16.667 -4.145 1.00 98.12 117 CYS A CA 1
ATOM 922 C C . CYS A 1 117 ? -2.277 -16.476 -2.708 1.00 98.12 117 CYS A C 1
ATOM 924 O O . CYS A 1 117 ? -3.122 -17.246 -2.256 1.00 98.12 117 CYS A O 1
ATOM 926 N N . LEU A 1 118 ? -1.806 -15.430 -2.023 1.00 97.50 118 LEU A N 1
ATOM 927 C CA . LEU A 1 118 ? -2.276 -15.074 -0.687 1.00 97.50 118 LEU A CA 1
ATOM 928 C C . LEU A 1 118 ? -3.774 -14.816 -0.647 1.00 97.50 118 LEU A C 1
ATOM 930 O O . LEU A 1 118 ? -4.460 -15.378 0.203 1.00 97.50 118 LEU A O 1
ATOM 934 N N . GLN A 1 119 ? -4.280 -14.011 -1.581 1.00 96.94 119 GLN A N 1
ATOM 935 C CA . GLN A 1 119 ? -5.698 -13.697 -1.661 1.00 96.94 119 GLN A CA 1
ATOM 936 C C . GLN A 1 119 ? -6.529 -14.981 -1.764 1.00 96.94 119 GLN A C 1
ATOM 938 O O . GLN A 1 119 ? -7.469 -15.153 -0.998 1.00 96.94 119 GLN A O 1
ATOM 943 N N . ARG A 1 120 ? -6.138 -15.924 -2.630 1.00 97.56 120 ARG A N 1
ATOM 944 C CA . ARG A 1 120 ? -6.839 -17.210 -2.782 1.00 97.56 120 ARG A CA 1
ATOM 945 C C . ARG A 1 120 ? -6.815 -18.058 -1.508 1.00 97.56 120 ARG A C 1
ATOM 947 O O . ARG A 1 120 ? -7.835 -18.630 -1.142 1.00 97.56 120 ARG A O 1
ATOM 954 N N . ILE A 1 121 ? -5.670 -18.137 -0.824 1.00 98.19 121 ILE A N 1
ATOM 955 C CA . ILE A 1 121 ? -5.550 -18.874 0.448 1.00 98.19 121 ILE A CA 1
ATOM 956 C C . ILE A 1 121 ? -6.447 -18.238 1.518 1.00 98.19 121 ILE A C 1
ATOM 958 O O . ILE A 1 121 ? -7.157 -18.941 2.236 1.00 98.19 121 ILE A O 1
ATOM 962 N N . LEU A 1 122 ? -6.441 -16.908 1.620 1.00 97.81 122 LEU A N 1
ATOM 963 C CA . LEU A 1 122 ? -7.236 -16.177 2.604 1.00 97.81 122 LEU A CA 1
ATOM 964 C C . LEU A 1 122 ? -8.736 -16.198 2.283 1.00 97.81 122 LEU A C 1
ATOM 966 O O . LEU A 1 122 ? -9.551 -16.256 3.199 1.00 97.81 122 LEU A O 1
ATOM 970 N N . GLU A 1 123 ? -9.123 -16.209 1.008 1.00 97.12 123 GLU A N 1
ATOM 971 C CA . GLU A 1 123 ? -10.514 -16.402 0.589 1.00 97.12 123 GLU A CA 1
ATOM 972 C C . GLU A 1 123 ? -11.035 -17.778 1.018 1.00 97.12 123 GLU A C 1
ATOM 974 O O . GLU A 1 123 ? -12.137 -17.874 1.557 1.00 97.12 123 GLU A O 1
ATOM 979 N N . GLU A 1 124 ? -10.232 -18.830 0.857 1.00 97.56 124 GLU A N 1
ATOM 980 C CA . GLU A 1 124 ? -10.559 -20.176 1.339 1.00 97.56 124 GLU A CA 1
ATOM 981 C C . GLU A 1 124 ? -10.638 -20.236 2.869 1.00 97.56 124 GLU A C 1
ATOM 983 O O . GLU A 1 124 ? -11.601 -20.787 3.402 1.00 97.56 124 GLU A O 1
ATOM 988 N N . LEU A 1 125 ? -9.706 -19.600 3.590 1.00 97.31 125 LEU A N 1
ATOM 989 C CA . LEU A 1 125 ? -9.800 -19.442 5.048 1.00 97.31 125 LEU A CA 1
ATOM 990 C C . LEU A 1 125 ? -11.107 -18.737 5.443 1.00 97.31 125 LEU A C 1
ATOM 992 O O . LEU A 1 125 ? -11.800 -19.176 6.363 1.00 97.31 125 LEU A O 1
ATOM 996 N N . ARG A 1 126 ? -11.478 -17.668 4.727 1.00 96.12 126 ARG A N 1
ATOM 997 C CA . ARG A 1 126 ? -12.715 -16.923 4.975 1.00 96.12 126 ARG A CA 1
ATOM 998 C C . ARG A 1 126 ? -13.950 -17.809 4.833 1.00 96.12 126 ARG A C 1
ATOM 1000 O O . ARG A 1 126 ? -14.834 -17.739 5.684 1.00 96.12 126 ARG 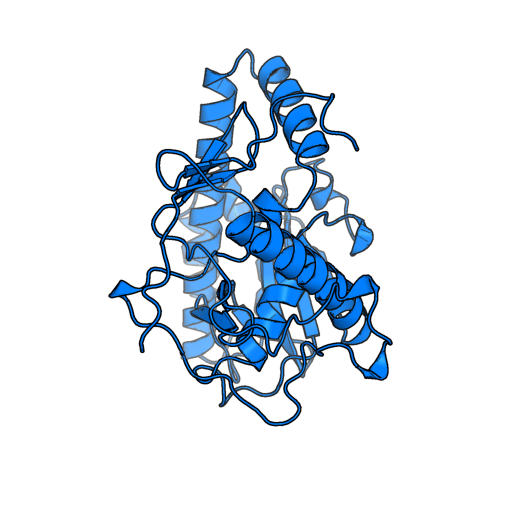A O 1
ATOM 1007 N N . MET A 1 127 ? -13.993 -18.631 3.783 1.00 95.50 127 MET A N 1
ATOM 1008 C CA . MET A 1 127 ? -15.116 -19.524 3.477 1.00 95.50 127 MET A CA 1
ATOM 1009 C C . MET A 1 127 ? -15.202 -20.730 4.419 1.00 95.50 127 MET A C 1
ATOM 1011 O O . MET A 1 127 ? -16.299 -21.090 4.839 1.00 95.50 127 MET A O 1
ATOM 1015 N N . ARG A 1 128 ? -14.068 -21.362 4.748 1.00 95.75 128 ARG A N 1
ATOM 1016 C CA . ARG A 1 128 ? -14.028 -22.600 5.546 1.00 95.75 128 ARG A CA 1
ATOM 1017 C C . ARG A 1 128 ? -14.088 -22.351 7.051 1.00 95.75 128 ARG A C 1
ATOM 1019 O O . ARG A 1 128 ? -14.536 -23.218 7.792 1.00 95.75 128 ARG A O 1
ATOM 1026 N N . GLY A 1 129 ? -13.595 -21.202 7.513 1.00 93.88 129 GLY A N 1
ATOM 1027 C CA . GLY A 1 129 ? -13.438 -20.890 8.938 1.00 93.88 129 GLY A CA 1
ATOM 1028 C C . GLY A 1 129 ? -12.258 -21.579 9.626 1.00 93.88 129 GLY A C 1
ATOM 1029 O O . GLY A 1 129 ? -11.926 -21.234 10.757 1.00 93.88 129 GLY A O 1
ATOM 1030 N N . SER A 1 130 ? -11.583 -22.495 8.936 1.00 94.50 130 SER A N 1
ATOM 1031 C CA . SER A 1 130 ? -10.311 -23.095 9.330 1.00 94.50 130 SER A CA 1
ATOM 1032 C C . SER A 1 130 ? -9.275 -22.886 8.229 1.00 94.50 130 SER A C 1
ATOM 1034 O O . SER A 1 130 ? -9.628 -22.727 7.057 1.00 94.50 130 SER A O 1
ATOM 1036 N N . PHE A 1 131 ? -7.991 -22.905 8.589 1.00 97.25 131 PHE A N 1
ATOM 1037 C CA . PHE A 1 131 ? -6.923 -22.714 7.611 1.00 97.25 131 PHE A CA 1
ATOM 1038 C C . PHE A 1 131 ? -6.925 -23.831 6.542 1.00 97.25 131 PHE A C 1
ATOM 1040 O O . PHE A 1 131 ? -6.994 -25.007 6.902 1.00 97.25 131 PHE A O 1
ATOM 1047 N N . PRO A 1 132 ? -6.880 -23.493 5.239 1.00 97.19 132 PRO A N 1
ATOM 1048 C CA . PRO A 1 132 ? -6.979 -24.461 4.148 1.00 97.19 132 PRO A CA 1
ATOM 1049 C C . PRO A 1 132 ? -5.595 -25.016 3.769 1.00 97.19 132 PRO A C 1
ATOM 1051 O O . PRO A 1 132 ? -5.046 -24.659 2.724 1.00 97.19 132 PRO A O 1
ATOM 1054 N N . ASP A 1 133 ? -5.001 -25.859 4.623 1.00 97.69 133 ASP A N 1
ATOM 1055 C CA . ASP A 1 133 ? -3.656 -26.423 4.391 1.00 97.69 133 ASP A CA 1
ATOM 1056 C C . ASP A 1 133 ? -3.538 -27.158 3.044 1.00 97.69 133 ASP A C 1
ATOM 1058 O O . ASP A 1 133 ? -2.546 -26.988 2.339 1.00 97.69 133 ASP A O 1
ATOM 1062 N N . ASP A 1 134 ? -4.579 -27.890 2.640 1.00 97.88 134 ASP A N 1
ATOM 1063 C CA . ASP A 1 134 ? -4.675 -28.577 1.347 1.00 97.88 134 ASP A CA 1
ATOM 1064 C C . ASP A 1 134 ? -4.557 -27.608 0.159 1.00 97.88 134 ASP A C 1
ATOM 1066 O O . ASP A 1 134 ? -3.817 -27.855 -0.798 1.00 97.88 134 ASP A O 1
ATOM 1070 N N . VAL A 1 135 ? -5.258 -26.472 0.220 1.00 97.69 135 VAL A N 1
ATOM 1071 C CA . VAL A 1 135 ? -5.208 -25.457 -0.841 1.00 97.69 135 VAL A CA 1
ATOM 1072 C C . VAL A 1 135 ? -3.881 -24.715 -0.813 1.00 97.69 135 VAL A C 1
ATOM 1074 O O . VAL A 1 135 ? -3.310 -24.443 -1.870 1.00 97.69 135 VAL A O 1
ATOM 1077 N N . ALA A 1 136 ? -3.374 -24.395 0.377 1.00 97.88 136 ALA A N 1
ATOM 1078 C CA . ALA A 1 136 ? -2.088 -23.738 0.544 1.00 97.88 136 ALA A CA 1
ATOM 1079 C C . ALA A 1 136 ? -0.945 -24.581 -0.045 1.00 97.88 136 ALA A C 1
ATOM 1081 O O . ALA A 1 136 ? -0.128 -24.053 -0.804 1.00 97.88 136 ALA A O 1
ATOM 1082 N N . GLU A 1 137 ? -0.919 -25.889 0.224 1.00 97.50 137 GLU A N 1
ATOM 1083 C CA . GLU A 1 137 ? 0.047 -26.833 -0.349 1.00 97.50 137 GLU A CA 1
ATOM 1084 C C . GLU A 1 137 ? -0.104 -26.931 -1.874 1.00 97.50 137 GLU A C 1
ATOM 1086 O O . GLU A 1 137 ? 0.872 -26.810 -2.626 1.00 97.50 137 GLU A O 1
ATOM 1091 N N . GLN A 1 138 ? -1.341 -27.057 -2.364 1.00 98.00 138 GLN A N 1
ATOM 1092 C CA . GLN A 1 138 ? -1.609 -27.123 -3.797 1.00 98.00 138 GLN A CA 1
ATOM 1093 C C . GLN A 1 138 ? -1.162 -25.851 -4.536 1.00 98.00 138 GLN A C 1
ATOM 1095 O O . GLN A 1 138 ? -0.590 -25.942 -5.621 1.00 98.00 138 GLN A O 1
ATOM 1100 N N . ILE A 1 139 ? -1.429 -24.664 -3.987 1.00 97.81 139 ILE A N 1
ATOM 1101 C CA . ILE A 1 139 ? -1.006 -23.393 -4.585 1.00 97.81 139 ILE A CA 1
ATOM 1102 C C . ILE A 1 139 ? 0.520 -23.287 -4.566 1.00 97.81 139 ILE A C 1
ATOM 1104 O O . ILE A 1 139 ? 1.116 -22.994 -5.601 1.00 97.81 139 ILE A O 1
ATOM 1108 N N . THR A 1 140 ? 1.150 -23.582 -3.427 1.00 97.25 140 THR A N 1
ATOM 1109 C CA . THR A 1 140 ? 2.606 -23.471 -3.251 1.00 97.25 140 THR A CA 1
ATOM 1110 C C . THR A 1 140 ? 3.374 -24.414 -4.185 1.00 97.25 140 THR A C 1
ATOM 1112 O O . THR A 1 140 ? 4.404 -24.025 -4.726 1.00 97.25 140 THR A O 1
ATOM 1115 N N . SER A 1 141 ? 2.852 -25.615 -4.458 1.00 96.56 141 SER A N 1
ATOM 1116 C CA . SER A 1 141 ? 3.475 -26.581 -5.383 1.00 96.56 141 SER A CA 1
ATOM 1117 C C . SER A 1 141 ? 3.377 -26.213 -6.874 1.00 96.56 141 SER A C 1
ATOM 1119 O O . SER A 1 141 ? 4.106 -26.777 -7.689 1.00 96.56 141 SER A O 1
ATOM 1121 N N . LYS A 1 142 ? 2.484 -25.287 -7.256 1.00 96.62 142 LYS A N 1
ATOM 1122 C CA . LYS A 1 142 ? 2.205 -24.919 -8.661 1.00 96.62 142 LYS A CA 1
ATOM 1123 C C . LYS A 1 142 ? 2.883 -23.629 -9.121 1.00 96.62 142 LYS A C 1
ATOM 1125 O O . LYS A 1 142 ? 2.727 -23.249 -10.281 1.00 96.62 142 LYS A O 1
ATOM 1130 N N . VAL A 1 143 ? 3.565 -22.924 -8.225 1.00 96.44 143 VAL A N 1
ATOM 1131 C CA . VAL A 1 143 ? 4.231 -21.650 -8.523 1.00 96.44 143 VAL A CA 1
ATOM 1132 C C . VAL A 1 143 ? 5.743 -21.823 -8.614 1.00 96.44 143 VAL A C 1
ATOM 1134 O O . VAL A 1 143 ? 6.299 -22.811 -8.139 1.00 96.44 143 VAL A O 1
ATOM 1137 N N . ASP A 1 144 ? 6.415 -20.844 -9.218 1.00 94.69 144 ASP A N 1
ATOM 1138 C CA . ASP A 1 144 ? 7.874 -20.825 -9.291 1.00 94.69 144 ASP A CA 1
ATOM 1139 C C . ASP A 1 144 ? 8.503 -20.796 -7.890 1.00 94.69 144 ASP A C 1
ATOM 1141 O O . ASP A 1 144 ? 7.942 -20.230 -6.947 1.00 94.69 144 ASP A O 1
ATOM 1145 N N . ILE A 1 145 ? 9.717 -21.346 -7.772 1.00 94.12 145 ILE A N 1
ATOM 1146 C CA . ILE A 1 145 ? 10.428 -21.520 -6.494 1.00 94.12 145 ILE A CA 1
ATOM 1147 C C . ILE A 1 145 ? 10.541 -20.227 -5.670 1.00 94.12 145 ILE A C 1
ATOM 1149 O O . ILE A 1 145 ? 10.417 -20.260 -4.449 1.00 94.12 145 ILE A O 1
ATOM 1153 N N . SER A 1 146 ? 10.724 -19.076 -6.323 1.00 90.31 146 SER A N 1
ATOM 1154 C CA . SER A 1 146 ? 10.817 -17.779 -5.644 1.00 90.31 146 SER A CA 1
ATOM 1155 C C . SER A 1 146 ? 9.509 -17.402 -4.946 1.00 90.31 146 SER A C 1
ATOM 1157 O O . SER A 1 146 ? 9.523 -16.955 -3.801 1.00 90.31 146 SER A O 1
ATOM 1159 N N . VAL A 1 147 ? 8.368 -17.625 -5.602 1.00 96.44 147 VAL A N 1
ATOM 1160 C CA . VAL A 1 147 ? 7.039 -17.368 -5.033 1.00 96.44 147 VAL A CA 1
ATOM 1161 C C . VAL A 1 147 ? 6.696 -18.422 -3.985 1.00 96.44 147 VAL A C 1
ATOM 1163 O O . VAL A 1 147 ? 6.176 -18.068 -2.930 1.00 96.44 147 VAL A O 1
ATOM 1166 N N . ALA A 1 148 ? 7.040 -19.691 -4.227 1.00 97.81 148 ALA A N 1
ATOM 1167 C CA . ALA A 1 148 ? 6.845 -20.767 -3.258 1.00 97.81 148 ALA A CA 1
ATOM 1168 C C . ALA A 1 148 ? 7.565 -20.474 -1.932 1.00 97.81 148 ALA A C 1
ATOM 1170 O O . ALA A 1 148 ? 6.983 -20.648 -0.865 1.00 97.81 148 ALA A O 1
ATOM 1171 N N . ASN A 1 149 ? 8.794 -19.951 -1.982 1.00 97.69 149 ASN A N 1
ATOM 1172 C CA . ASN A 1 149 ? 9.526 -19.541 -0.784 1.00 97.69 149 ASN A CA 1
ATOM 1173 C C . ASN A 1 149 ? 8.828 -18.400 -0.037 1.00 97.69 149 ASN A C 1
ATOM 1175 O O . ASN A 1 149 ? 8.663 -18.483 1.178 1.00 97.69 149 ASN A O 1
ATOM 1179 N N . TYR A 1 150 ? 8.363 -17.366 -0.744 1.00 97.75 150 TYR A N 1
ATOM 1180 C CA . TYR A 1 150 ? 7.594 -16.297 -0.107 1.00 97.75 150 TYR A CA 1
ATOM 1181 C C . TYR A 1 150 ? 6.311 -16.814 0.548 1.00 97.75 150 TYR A C 1
ATOM 1183 O O . TYR A 1 150 ? 5.987 -16.381 1.650 1.00 97.75 150 TYR A O 1
ATOM 1191 N N . LEU A 1 151 ? 5.609 -17.758 -0.084 1.00 98.50 151 LEU A N 1
ATOM 1192 C CA . LEU A 1 151 ? 4.437 -18.403 0.511 1.00 98.50 151 LEU A CA 1
ATOM 1193 C C . LEU A 1 151 ? 4.826 -19.183 1.770 1.00 98.50 151 LEU A C 1
ATOM 1195 O O . LEU A 1 151 ? 4.285 -18.910 2.839 1.00 98.50 151 LEU A O 1
ATOM 1199 N N . ASN A 1 152 ? 5.821 -20.069 1.685 1.00 98.06 152 ASN A N 1
ATOM 1200 C CA . ASN A 1 152 ? 6.328 -20.836 2.828 1.00 98.06 152 ASN A CA 1
ATOM 1201 C C . ASN A 1 152 ? 6.724 -19.942 4.010 1.00 98.06 152 ASN A C 1
ATOM 1203 O O . ASN A 1 152 ? 6.452 -20.288 5.159 1.00 98.06 152 ASN A O 1
ATOM 1207 N N . SER A 1 153 ? 7.295 -18.770 3.724 1.00 97.69 153 SER A N 1
ATOM 1208 C CA . SER A 1 153 ? 7.665 -17.773 4.725 1.00 97.69 153 SER A CA 1
ATOM 1209 C C . SER A 1 153 ? 6.464 -17.284 5.547 1.00 97.69 153 SER A C 1
ATOM 1211 O O . SER A 1 153 ? 6.551 -17.189 6.771 1.00 97.69 153 SER A O 1
ATOM 1213 N N . VAL A 1 154 ? 5.324 -17.005 4.908 1.00 97.94 154 VAL A N 1
ATOM 1214 C CA . VAL A 1 154 ? 4.143 -16.429 5.578 1.00 97.94 154 VAL A CA 1
ATOM 1215 C C . VAL A 1 154 ? 3.135 -17.453 6.074 1.00 97.94 154 VAL A C 1
ATOM 1217 O O . VAL A 1 154 ? 2.371 -17.129 6.981 1.00 97.94 154 VAL A O 1
ATOM 1220 N N . LEU A 1 155 ? 3.132 -18.685 5.554 1.00 98.25 155 LEU A N 1
ATOM 1221 C CA . LEU A 1 155 ? 2.182 -19.729 5.965 1.00 98.25 155 LEU A CA 1
ATOM 1222 C C . LEU A 1 155 ? 2.061 -19.905 7.494 1.00 98.25 155 LEU A C 1
ATOM 1224 O O . LEU A 1 155 ? 0.930 -20.009 7.971 1.00 98.25 155 LEU A O 1
ATOM 1228 N N . PRO A 1 156 ? 3.150 -19.901 8.295 1.00 97.88 156 PRO A N 1
ATOM 1229 C CA . PRO A 1 156 ? 3.038 -19.958 9.752 1.00 97.88 156 PRO A CA 1
ATOM 1230 C C . PRO A 1 156 ? 2.203 -18.818 10.345 1.00 97.88 156 PRO A C 1
ATOM 1232 O O . PRO A 1 156 ? 1.418 -19.059 11.254 1.00 97.88 156 PRO A O 1
ATOM 1235 N N . ILE A 1 157 ? 2.325 -17.601 9.806 1.00 97.38 157 ILE A N 1
ATOM 1236 C CA . ILE A 1 157 ? 1.539 -16.437 10.233 1.00 97.38 157 ILE A CA 1
ATOM 1237 C C . ILE A 1 157 ? 0.086 -16.580 9.783 1.00 97.38 157 ILE A C 1
ATOM 1239 O O . ILE A 1 157 ? -0.815 -16.389 10.596 1.00 97.38 157 ILE A O 1
ATOM 1243 N N . LEU A 1 158 ? -0.162 -16.978 8.529 1.00 97.69 158 LEU A N 1
ATOM 1244 C CA . LEU A 1 158 ? -1.527 -17.102 8.004 1.00 97.69 158 LEU A CA 1
ATOM 1245 C C . LEU A 1 158 ? -2.367 -18.125 8.784 1.00 97.69 158 LEU A C 1
ATOM 1247 O O . LEU A 1 158 ? -3.560 -17.909 8.981 1.00 97.69 158 LEU A O 1
ATOM 1251 N N . ARG A 1 159 ? -1.744 -19.200 9.286 1.00 97.12 159 ARG A N 1
ATOM 1252 C CA . ARG A 1 159 ? -2.395 -20.200 10.153 1.00 97.12 159 ARG A CA 1
ATOM 1253 C C . ARG A 1 159 ? -2.897 -19.638 11.484 1.00 97.12 159 ARG A C 1
ATOM 1255 O O . ARG A 1 159 ? -3.758 -20.251 12.103 1.00 97.12 159 ARG A O 1
ATOM 1262 N N . THR A 1 160 ? -2.374 -18.495 11.930 1.00 96.38 160 THR A N 1
ATOM 1263 C CA . THR A 1 160 ? -2.802 -17.836 13.179 1.00 96.38 160 THR A CA 1
ATOM 1264 C C . THR A 1 160 ? -3.951 -16.848 12.988 1.00 96.38 160 THR A C 1
ATOM 1266 O O . THR A 1 160 ? -4.456 -16.299 13.967 1.00 96.38 160 THR A O 1
ATOM 1269 N N . LEU A 1 161 ? -4.358 -16.594 11.742 1.00 97.31 161 LEU A N 1
ATOM 1270 C CA . LEU A 1 161 ? -5.394 -15.620 11.427 1.00 97.31 161 LEU A CA 1
ATOM 1271 C C . LEU A 1 161 ? -6.788 -16.200 11.666 1.00 97.31 161 LEU A C 1
ATOM 1273 O O . LEU A 1 161 ? -7.049 -17.377 11.424 1.00 97.31 161 LEU A O 1
ATOM 1277 N N . ASN A 1 162 ? -7.708 -15.337 12.083 1.00 94.06 162 ASN A N 1
ATOM 1278 C CA . ASN A 1 162 ? -9.110 -15.677 12.272 1.00 94.06 162 ASN A CA 1
ATOM 1279 C C . ASN A 1 162 ? -9.966 -15.035 11.166 1.00 94.06 162 ASN A C 1
ATOM 1281 O O . ASN A 1 162 ? -9.769 -13.875 10.799 1.00 94.06 162 ASN A O 1
ATOM 1285 N N . ASN A 1 163 ? -10.929 -15.792 10.632 1.00 91.12 163 ASN A N 1
ATOM 1286 C CA . ASN A 1 163 ? -11.788 -15.372 9.524 1.00 91.12 163 ASN A CA 1
ATOM 1287 C C . ASN A 1 163 ? -12.879 -14.351 9.899 1.00 91.12 163 ASN A C 1
ATOM 1289 O O . ASN A 1 163 ? -13.542 -13.805 9.013 1.00 91.12 163 ASN A O 1
ATOM 1293 N N . LYS A 1 164 ? -13.092 -14.080 11.189 1.00 91.38 164 LYS A N 1
ATOM 1294 C CA . LYS A 1 164 ? -14.081 -13.106 11.655 1.00 91.38 164 LYS A CA 1
ATOM 1295 C C . LYS A 1 164 ? -13.757 -11.701 11.142 1.00 91.38 164 LYS A C 1
ATOM 1297 O O . LYS A 1 164 ? -12.647 -11.207 11.342 1.00 91.38 164 LYS A O 1
ATOM 1302 N N . ASN A 1 165 ? -14.771 -11.042 10.571 1.00 90.81 165 ASN A N 1
ATOM 1303 C CA . ASN A 1 165 ? -14.696 -9.676 10.032 1.00 90.81 165 ASN A CA 1
ATOM 1304 C C . ASN A 1 165 ? -13.594 -9.497 8.970 1.00 90.81 165 ASN A C 1
ATOM 1306 O O . ASN A 1 165 ? -13.025 -8.417 8.846 1.00 90.81 165 ASN A O 1
ATOM 1310 N N . MET A 1 166 ? -13.264 -10.568 8.243 1.00 96.06 166 MET A N 1
ATOM 1311 C CA . MET A 1 166 ? -12.169 -10.563 7.283 1.00 96.06 166 MET A CA 1
ATOM 1312 C C . MET A 1 166 ? -12.572 -9.872 5.974 1.00 96.06 166 MET A C 1
ATOM 1314 O O . MET A 1 166 ? -13.411 -10.375 5.222 1.00 96.06 166 MET A O 1
ATOM 1318 N N . GLU A 1 167 ? -11.904 -8.764 5.673 1.00 97.19 167 GLU A N 1
ATOM 1319 C CA . GLU A 1 167 ? -11.965 -8.075 4.384 1.00 97.19 167 GLU A CA 1
ATOM 1320 C C . GLU A 1 167 ? -10.635 -8.248 3.664 1.00 97.19 167 GLU A C 1
ATOM 1322 O O . GLU A 1 167 ? -9.577 -8.013 4.240 1.00 97.19 167 GLU A O 1
ATOM 1327 N N . LEU A 1 168 ? -10.677 -8.660 2.401 1.00 97.00 168 LEU A N 1
ATOM 1328 C CA . LEU A 1 168 ? -9.484 -8.972 1.619 1.00 97.00 168 LEU A CA 1
ATOM 1329 C C . LEU A 1 168 ? -9.464 -8.104 0.380 1.00 97.00 168 LEU A C 1
ATOM 1331 O O . LEU A 1 168 ? -10.444 -8.096 -0.373 1.00 97.00 168 LEU A O 1
ATOM 1335 N N . GLU A 1 169 ? -8.336 -7.431 0.156 1.00 95.69 169 GLU A N 1
ATOM 1336 C CA . GLU A 1 169 ? -8.009 -6.844 -1.132 1.00 95.69 169 GLU A CA 1
ATOM 1337 C C . GLU A 1 169 ? -9.155 -5.913 -1.584 1.00 95.69 169 GLU A C 1
ATOM 1339 O O . GLU A 1 169 ? -9.777 -6.076 -2.641 1.00 95.69 169 GLU A O 1
ATOM 1344 N N . ARG A 1 170 ? -9.523 -4.956 -0.722 1.00 97.31 170 ARG A N 1
ATOM 1345 C CA . ARG A 1 170 ? -10.672 -4.061 -0.935 1.00 97.31 170 ARG A CA 1
ATOM 1346 C C . ARG A 1 170 ? -10.212 -2.636 -1.243 1.00 97.31 170 ARG A C 1
ATOM 1348 O O . ARG A 1 170 ? -9.245 -2.157 -0.648 1.00 97.31 170 ARG A O 1
ATOM 1355 N N . PRO A 1 171 ? -10.885 -1.935 -2.174 1.00 97.50 171 PRO A N 1
ATOM 1356 C CA . PRO A 1 171 ? -10.680 -0.503 -2.335 1.00 97.50 171 PRO A CA 1
ATOM 1357 C C . PRO A 1 171 ? -11.223 0.246 -1.111 1.00 97.50 171 PRO A C 1
ATOM 1359 O O . PRO A 1 171 ? -12.254 -0.137 -0.567 1.00 97.50 171 PRO A O 1
ATOM 1362 N N . THR A 1 172 ? -10.550 1.318 -0.711 1.00 97.12 172 THR A N 1
ATOM 1363 C CA . THR A 1 172 ? -10.967 2.212 0.377 1.00 97.12 172 THR A CA 1
ATOM 1364 C C . THR A 1 172 ? -10.690 3.662 0.005 1.00 97.12 172 THR A C 1
ATOM 1366 O O . THR A 1 172 ? -9.778 3.945 -0.783 1.00 97.12 172 THR A O 1
ATOM 1369 N N . SER A 1 173 ? -11.481 4.586 0.542 1.00 96.06 173 SER A N 1
ATOM 1370 C CA . SER A 1 173 ? -11.309 6.023 0.336 1.00 96.06 173 SER A CA 1
ATOM 1371 C C . SER A 1 173 ? -11.531 6.821 1.612 1.00 96.06 173 SER A C 1
ATOM 1373 O O . SER A 1 173 ? -12.510 6.637 2.323 1.00 96.06 173 SER A O 1
ATOM 1375 N N . HIS A 1 174 ? -10.668 7.806 1.853 1.00 95.38 174 HIS A N 1
ATOM 1376 C CA . HIS A 1 174 ? -10.914 8.803 2.887 1.00 95.38 174 HIS A CA 1
ATOM 1377 C C . HIS A 1 174 ? -11.562 10.039 2.260 1.00 95.38 174 HIS A C 1
ATOM 1379 O O . HIS A 1 174 ? -10.872 10.974 1.855 1.00 95.38 174 HIS A O 1
ATOM 1385 N N . HIS A 1 175 ? -12.892 10.086 2.210 1.00 93.56 175 HIS A N 1
ATOM 1386 C CA . HIS A 1 175 ? -13.613 11.116 1.452 1.00 93.56 175 HIS A CA 1
ATOM 1387 C C . HIS A 1 175 ? -13.398 12.563 1.943 1.00 93.56 175 HIS A C 1
ATOM 1389 O O . HIS A 1 175 ? -13.457 13.487 1.140 1.00 93.56 175 HIS A O 1
ATOM 1395 N N . GLY A 1 176 ? -13.048 12.783 3.217 1.00 91.88 176 GLY A N 1
ATOM 1396 C CA . GLY A 1 176 ? -12.687 14.124 3.718 1.00 91.88 176 GLY A CA 1
ATOM 1397 C C . GLY A 1 176 ? -11.303 14.630 3.291 1.00 91.88 176 GLY A C 1
ATOM 1398 O O . GLY A 1 176 ? -11.138 15.808 2.999 1.00 91.88 176 GLY A O 1
ATOM 1399 N N . LEU A 1 177 ? -10.312 13.737 3.200 1.00 94.25 177 LEU A N 1
ATOM 1400 C CA . LEU A 1 177 ? -8.937 14.039 2.774 1.00 94.25 177 LEU A CA 1
ATOM 1401 C C . LEU A 1 177 ? -8.713 13.746 1.278 1.00 94.25 177 LEU A C 1
ATOM 1403 O O . LEU A 1 177 ? -7.637 14.011 0.741 1.00 94.25 177 LEU A O 1
ATOM 1407 N N . CYS A 1 178 ? -9.741 13.202 0.619 1.00 94.69 178 CYS A N 1
ATOM 1408 C CA . CYS A 1 178 ? -9.838 12.919 -0.808 1.00 94.69 178 CYS A CA 1
ATOM 1409 C C . CYS A 1 178 ? -8.705 12.050 -1.370 1.00 94.69 178 CYS A C 1
ATOM 1411 O O . CYS A 1 178 ? -8.282 12.258 -2.501 1.00 94.69 178 CYS A O 1
ATOM 1413 N N . TYR A 1 179 ? -8.221 11.059 -0.622 1.00 96.94 179 TYR A N 1
ATOM 1414 C CA . TYR A 1 179 ? -7.312 10.037 -1.151 1.00 96.94 179 TYR A CA 1
ATOM 1415 C C . TYR A 1 179 ? -7.979 8.661 -1.159 1.00 96.94 179 TYR A C 1
ATOM 1417 O O . TYR A 1 179 ? -8.965 8.421 -0.459 1.00 96.94 179 TYR A O 1
ATOM 1425 N N . SER A 1 180 ? -7.434 7.752 -1.961 1.00 97.00 180 SER A N 1
ATOM 1426 C CA . SER A 1 180 ? -7.934 6.383 -2.088 1.00 97.00 180 SER A CA 1
ATOM 1427 C C . SER A 1 180 ? -6.802 5.367 -2.128 1.00 97.00 180 SER A C 1
ATOM 1429 O O . SER A 1 180 ? -5.626 5.705 -2.269 1.00 97.00 180 SER A O 1
ATOM 1431 N N . GLY A 1 181 ? -7.144 4.094 -2.033 1.00 97.06 181 GLY A N 1
ATOM 1432 C CA . GLY A 1 181 ? -6.209 3.024 -2.319 1.00 97.06 181 GLY A CA 1
ATOM 1433 C C . GLY A 1 181 ? -6.848 1.662 -2.151 1.00 97.06 181 GLY A C 1
ATOM 1434 O O . GLY A 1 181 ? -8.070 1.531 -2.146 1.00 97.06 181 GLY A O 1
ATOM 1435 N N . ARG A 1 182 ? -6.002 0.646 -2.046 1.00 97.81 182 ARG A N 1
ATOM 1436 C CA . ARG A 1 182 ? -6.406 -0.739 -1.855 1.00 97.81 182 ARG A CA 1
ATOM 1437 C C . ARG A 1 182 ? -5.516 -1.317 -0.773 1.00 97.81 182 ARG A C 1
ATOM 1439 O O . ARG A 1 182 ? -4.298 -1.257 -0.911 1.00 97.81 182 ARG A O 1
ATOM 1446 N N . PHE A 1 183 ? -6.135 -1.790 0.296 1.00 97.75 183 PHE A N 1
ATOM 1447 C CA . PHE A 1 183 ? -5.430 -2.477 1.369 1.00 97.75 183 PHE A CA 1
ATOM 1448 C C . PHE A 1 183 ? -5.500 -3.982 1.133 1.00 97.75 183 PHE A C 1
ATOM 1450 O O . PHE A 1 183 ? -6.463 -4.468 0.530 1.00 97.75 183 PHE A O 1
ATOM 1457 N N . ASP A 1 184 ? -4.506 -4.710 1.629 1.00 97.81 184 ASP A N 1
ATOM 1458 C CA . ASP A 1 184 ? -4.404 -6.132 1.331 1.00 97.81 184 ASP A CA 1
ATOM 1459 C C . ASP A 1 184 ? -5.342 -6.971 2.198 1.00 97.81 184 ASP A C 1
ATOM 1461 O O . ASP A 1 184 ? -6.047 -7.840 1.689 1.00 97.81 184 ASP A O 1
ATOM 1465 N N . ALA A 1 185 ? -5.386 -6.721 3.510 1.00 97.94 185 ALA A N 1
ATOM 1466 C CA . ALA A 1 185 ? -6.334 -7.396 4.390 1.00 97.94 185 ALA A CA 1
ATOM 1467 C C . ALA A 1 185 ? -6.688 -6.571 5.632 1.00 97.94 185 ALA A C 1
ATOM 1469 O O . ALA A 1 185 ? -5.833 -5.918 6.221 1.00 97.94 185 ALA A O 1
ATOM 1470 N N . ALA A 1 186 ? -7.939 -6.664 6.072 1.00 97.88 186 ALA A N 1
ATOM 1471 C CA . ALA A 1 186 ? -8.338 -6.416 7.449 1.00 97.88 186 ALA A CA 1
ATOM 1472 C C . ALA A 1 186 ? -8.744 -7.766 8.042 1.00 97.88 186 ALA A C 1
ATOM 1474 O O . ALA A 1 186 ? -9.651 -8.421 7.530 1.00 97.88 186 ALA A O 1
ATOM 1475 N N . VAL A 1 187 ? -8.029 -8.225 9.065 1.00 97.31 187 VAL A N 1
ATOM 1476 C CA . VAL A 1 187 ? -8.136 -9.595 9.575 1.00 97.31 187 VAL A CA 1
ATOM 1477 C C . VAL A 1 187 ? -7.899 -9.644 11.077 1.00 97.31 187 VAL A C 1
ATOM 1479 O O . VAL A 1 187 ? -7.130 -8.857 11.630 1.00 97.31 187 VAL A O 1
ATOM 1482 N N . THR A 1 188 ? -8.579 -10.567 11.754 1.00 97.00 188 THR A N 1
ATOM 1483 C CA . THR A 1 188 ? -8.397 -10.760 13.190 1.00 97.00 188 THR A CA 1
ATOM 1484 C C . THR A 1 188 ? -7.113 -11.560 13.449 1.00 97.00 188 THR A C 1
ATOM 1486 O O . THR A 1 188 ? -6.955 -12.669 12.940 1.00 97.00 188 THR A O 1
ATOM 1489 N N . TYR A 1 189 ? -6.207 -11.006 14.254 1.00 96.19 189 TYR A N 1
ATOM 1490 C CA . TYR A 1 189 ? -4.916 -11.580 14.641 1.00 96.19 189 TYR A CA 1
ATOM 1491 C C . TYR A 1 189 ? -4.637 -11.224 16.107 1.00 96.19 189 TYR A C 1
ATOM 1493 O O . TYR A 1 189 ? -4.849 -10.081 16.507 1.00 96.19 189 TYR A O 1
ATOM 1501 N N . LYS A 1 190 ? -4.214 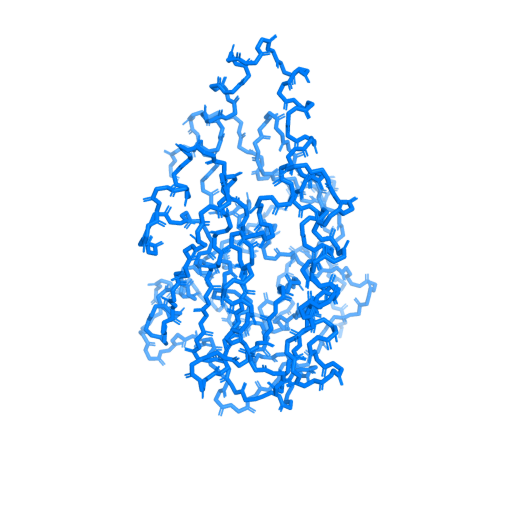-12.201 16.927 1.00 94.44 190 LYS A N 1
ATOM 1502 C CA . LYS A 1 190 ? -4.061 -12.039 18.393 1.00 94.44 190 LYS A CA 1
ATOM 1503 C C . LYS A 1 190 ? -5.291 -11.386 19.057 1.00 94.44 190 LYS A C 1
ATOM 1505 O O . LYS A 1 190 ? -5.164 -10.426 19.811 1.00 94.44 190 LYS A O 1
ATOM 1510 N N . ASP A 1 191 ? -6.482 -11.876 18.713 1.00 92.88 191 ASP A N 1
ATOM 1511 C CA . ASP A 1 191 ? -7.779 -11.425 19.250 1.00 92.88 191 ASP A CA 1
ATOM 1512 C C . ASP A 1 191 ? -8.149 -9.949 18.997 1.00 92.88 191 ASP A C 1
ATOM 1514 O O . ASP A 1 191 ? -9.117 -9.443 19.568 1.00 92.88 191 ASP A O 1
ATOM 1518 N N . ALA A 1 192 ? -7.448 -9.259 18.093 1.00 95.56 192 ALA A N 1
ATOM 1519 C CA . ALA A 1 192 ? -7.788 -7.907 17.659 1.00 95.56 192 ALA A CA 1
ATOM 1520 C C . ALA A 1 192 ? -7.848 -7.805 16.129 1.00 95.56 192 ALA A C 1
ATOM 1522 O O . ALA A 1 192 ? -7.255 -8.608 15.413 1.00 95.56 192 ALA A O 1
ATOM 1523 N N . LEU A 1 193 ? -8.587 -6.819 15.614 1.00 97.19 193 LEU A N 1
ATOM 1524 C CA . LEU A 1 193 ? -8.654 -6.549 14.178 1.00 97.19 193 LEU A CA 1
ATOM 1525 C C . LEU A 1 193 ? -7.430 -5.731 13.748 1.00 97.19 193 LEU A C 1
ATOM 1527 O O . LEU A 1 193 ? -7.226 -4.613 14.226 1.00 97.19 193 LEU A O 1
ATOM 1531 N N . PHE A 1 194 ? -6.646 -6.293 12.833 1.00 98.19 194 PHE A N 1
ATOM 1532 C CA . PHE A 1 194 ? -5.476 -5.664 12.233 1.00 98.19 194 PHE A CA 1
ATOM 1533 C C . PHE A 1 194 ? -5.758 -5.314 10.774 1.00 98.19 194 PHE A C 1
ATOM 1535 O O . PHE A 1 194 ? -6.335 -6.124 10.050 1.00 98.19 194 PHE A O 1
ATOM 1542 N N . LEU A 1 195 ? -5.272 -4.159 10.316 1.00 98.44 195 LEU A N 1
ATOM 1543 C CA . LEU A 1 195 ? -5.023 -3.949 8.888 1.00 98.44 195 LEU A CA 1
ATOM 1544 C C . LEU A 1 195 ? -3.614 -4.451 8.564 1.00 98.44 195 LEU A C 1
ATOM 1546 O O . LEU A 1 195 ? -2.644 -4.028 9.191 1.00 98.44 195 LEU A O 1
ATOM 1550 N N . MET A 1 196 ? -3.501 -5.376 7.619 1.00 97.75 196 MET A N 1
ATOM 1551 C CA . MET A 1 196 ? -2.247 -6.011 7.230 1.00 97.75 196 MET A CA 1
ATOM 1552 C C . MET A 1 196 ? -1.839 -5.609 5.812 1.00 97.75 196 MET A C 1
ATOM 1554 O O . MET A 1 196 ? -2.674 -5.572 4.908 1.00 97.75 196 MET A O 1
ATOM 1558 N N . ASP A 1 197 ? -0.550 -5.316 5.642 1.00 97.06 197 ASP A N 1
ATOM 1559 C CA . ASP A 1 197 ? 0.107 -5.054 4.355 1.00 97.06 197 ASP A CA 1
ATOM 1560 C C . ASP A 1 197 ? 1.191 -6.125 4.134 1.00 97.06 197 ASP A C 1
ATOM 1562 O O . ASP A 1 197 ? 2.119 -6.268 4.941 1.00 97.06 197 ASP A O 1
ATOM 1566 N N . TRP A 1 198 ? 1.061 -6.912 3.067 1.00 96.38 198 TRP A N 1
ATOM 1567 C CA . TRP A 1 198 ? 1.968 -7.998 2.712 1.00 96.38 198 TRP A CA 1
ATOM 1568 C C . TRP A 1 198 ? 3.108 -7.452 1.849 1.00 96.38 198 TRP A C 1
ATOM 1570 O O . TRP A 1 198 ? 2.903 -6.815 0.818 1.00 96.38 198 TRP A O 1
ATOM 1580 N N . LYS A 1 199 ? 4.354 -7.731 2.234 1.00 94.06 199 LYS A N 1
ATOM 1581 C CA . LYS A 1 199 ? 5.547 -7.295 1.498 1.00 94.06 199 LYS A CA 1
ATOM 1582 C C . LYS A 1 199 ? 6.472 -8.465 1.220 1.00 94.06 199 LYS A C 1
ATOM 1584 O O . LYS A 1 199 ? 6.742 -9.276 2.094 1.00 94.06 199 LYS A O 1
ATOM 1589 N N . THR A 1 200 ? 7.056 -8.492 0.028 1.00 93.00 200 THR A N 1
ATOM 1590 C CA . THR A 1 200 ? 8.187 -9.373 -0.293 1.00 93.00 200 THR A CA 1
ATOM 1591 C C . THR A 1 200 ? 9.507 -8.653 -0.023 1.00 93.00 200 THR A C 1
ATOM 1593 O O . THR A 1 200 ? 9.705 -7.531 -0.506 1.00 93.00 200 THR A O 1
ATOM 1596 N N . ALA A 1 201 ? 10.437 -9.292 0.685 1.00 87.62 201 ALA A N 1
ATOM 1597 C CA . ALA A 1 201 ? 11.808 -8.813 0.847 1.00 87.62 201 ALA A CA 1
ATOM 1598 C C . ALA A 1 201 ? 12.789 -9.670 0.040 1.00 87.62 201 ALA A C 1
ATOM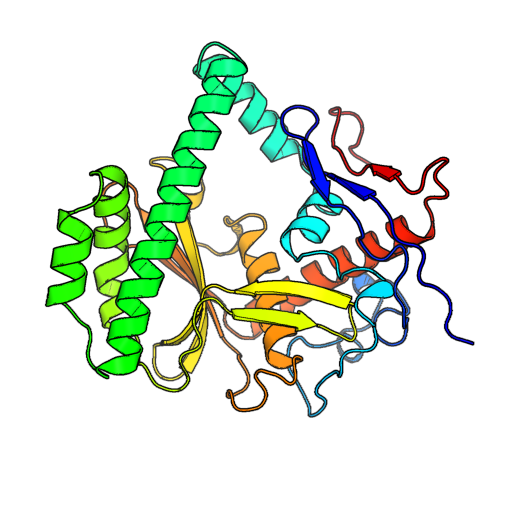 1600 O O . ALA A 1 201 ? 12.720 -10.896 0.063 1.00 87.62 201 ALA A O 1
ATOM 1601 N N . SER A 1 202 ? 13.713 -9.026 -0.674 1.00 82.81 202 SER A N 1
ATOM 1602 C CA . SER A 1 202 ? 14.823 -9.740 -1.319 1.00 82.81 202 SER A CA 1
ATOM 1603 C C . SER A 1 202 ? 15.941 -10.003 -0.319 1.00 82.81 202 SER A C 1
ATOM 1605 O O . SER A 1 202 ? 16.179 -9.148 0.540 1.00 82.81 202 SER A O 1
ATOM 1607 N N . LEU A 1 203 ? 16.665 -11.109 -0.475 1.00 74.25 203 LEU A N 1
ATOM 1608 C CA . LEU A 1 203 ? 17.775 -11.473 0.408 1.00 74.25 203 LEU A CA 1
ATOM 1609 C C . LEU A 1 203 ? 18.796 -10.326 0.543 1.00 74.25 203 LEU A C 1
ATOM 1611 O O . LEU A 1 203 ? 19.231 -9.735 -0.449 1.00 74.25 203 LEU A O 1
ATOM 1615 N N . GLY A 1 204 ? 19.158 -9.983 1.779 1.00 69.44 204 GLY A N 1
ATOM 1616 C CA . GLY A 1 204 ? 20.106 -8.909 2.093 1.00 69.44 204 GLY A CA 1
ATOM 1617 C C . GLY A 1 204 ? 19.578 -7.489 1.855 1.00 69.44 204 GLY A C 1
ATOM 1618 O O . GLY A 1 204 ? 20.330 -6.520 1.986 1.00 69.44 204 GLY A O 1
ATOM 1619 N N . SER A 1 205 ? 18.300 -7.323 1.502 1.00 73.31 205 SER A N 1
ATOM 1620 C CA . SER A 1 205 ? 17.681 -5.997 1.454 1.00 73.31 205 SER A CA 1
ATOM 1621 C C . SER A 1 205 ? 17.509 -5.414 2.859 1.00 73.31 205 SER A C 1
ATOM 1623 O O . SER A 1 205 ? 17.459 -6.132 3.858 1.00 73.31 205 SER A O 1
ATOM 1625 N N . SER A 1 206 ? 17.346 -4.092 2.949 1.00 68.75 206 SER A N 1
ATOM 1626 C CA . SER A 1 206 ? 17.025 -3.445 4.224 1.00 68.75 206 SER A CA 1
ATOM 1627 C C . SER A 1 206 ? 15.759 -4.030 4.857 1.00 68.75 206 SER A C 1
ATOM 1629 O O . SER A 1 206 ? 15.725 -4.160 6.069 1.00 68.75 206 SER A O 1
ATOM 1631 N N . LYS A 1 207 ? 14.763 -4.453 4.059 1.00 72.56 207 LYS A N 1
ATOM 1632 C CA . LYS A 1 207 ? 13.540 -5.115 4.552 1.00 72.56 207 LYS A CA 1
ATOM 1633 C C . LYS A 1 207 ? 13.786 -6.545 5.046 1.00 72.56 207 LYS A C 1
ATOM 1635 O O . LYS A 1 207 ? 13.104 -7.001 5.952 1.00 72.56 207 LYS A O 1
ATOM 1640 N N . ASP A 1 208 ? 14.759 -7.246 4.475 1.00 72.56 208 ASP A N 1
ATOM 1641 C CA . ASP A 1 208 ? 15.097 -8.619 4.861 1.00 72.56 208 ASP A CA 1
ATOM 1642 C C . ASP A 1 208 ? 15.741 -8.688 6.251 1.00 72.56 208 ASP A C 1
ATOM 1644 O O . ASP A 1 208 ? 15.445 -9.588 7.027 1.00 72.56 208 ASP A O 1
ATOM 1648 N N . THR A 1 209 ? 16.540 -7.680 6.602 1.00 70.69 209 THR A N 1
ATOM 1649 C CA . THR A 1 209 ? 17.205 -7.570 7.914 1.00 70.69 209 THR A CA 1
ATOM 1650 C C . THR A 1 209 ? 16.442 -6.696 8.920 1.00 70.69 209 THR A C 1
ATOM 1652 O O . THR A 1 209 ? 16.904 -6.477 10.042 1.00 70.69 209 THR A O 1
ATOM 1655 N N . CYS A 1 210 ? 15.290 -6.148 8.528 1.00 64.38 210 CYS A N 1
ATOM 1656 C CA . CYS A 1 210 ? 14.531 -5.185 9.318 1.00 64.38 210 CYS A CA 1
ATOM 1657 C C . CYS A 1 210 ? 13.487 -5.865 10.203 1.00 64.38 210 CYS A C 1
ATOM 1659 O O . CYS A 1 210 ? 12.463 -6.330 9.715 1.00 64.38 210 CYS A O 1
ATOM 1661 N N . THR A 1 211 ? 13.692 -5.780 11.516 1.00 62.31 211 THR A N 1
ATOM 1662 C CA . THR A 1 211 ? 12.715 -6.192 12.537 1.00 62.31 211 THR A CA 1
ATOM 1663 C C . THR A 1 211 ? 12.006 -5.014 13.221 1.00 62.31 211 THR A C 1
ATOM 1665 O O . THR A 1 211 ? 11.116 -5.225 14.036 1.00 62.31 211 THR A O 1
ATOM 1668 N N . GLY A 1 212 ? 12.385 -3.765 12.918 1.00 71.62 212 GLY A N 1
ATOM 1669 C CA . GLY A 1 212 ? 11.879 -2.565 13.596 1.00 71.62 212 GLY A CA 1
ATOM 1670 C C . GLY A 1 212 ? 11.183 -1.584 12.655 1.00 71.62 212 GLY A C 1
ATOM 1671 O O . GLY A 1 212 ? 11.669 -1.330 11.554 1.00 71.62 212 GLY A O 1
ATOM 1672 N N . ILE A 1 213 ? 10.087 -0.975 13.120 1.00 73.00 213 ILE A N 1
ATOM 1673 C CA . ILE A 1 213 ? 9.214 -0.087 12.328 1.00 73.00 213 ILE A CA 1
ATOM 1674 C C . ILE A 1 213 ? 9.999 1.061 11.660 1.00 73.00 213 ILE A C 1
ATOM 1676 O O . ILE A 1 213 ? 9.746 1.398 10.506 1.00 73.00 213 ILE A O 1
ATOM 1680 N N . GLU A 1 214 ? 11.000 1.631 12.339 1.00 68.94 214 GLU A N 1
ATOM 1681 C CA . GLU A 1 214 ? 11.762 2.789 11.838 1.00 68.94 214 GLU A CA 1
ATOM 1682 C C . GLU A 1 214 ? 12.567 2.515 10.558 1.00 68.94 214 GLU A C 1
ATOM 1684 O O . GLU A 1 214 ? 12.896 3.437 9.814 1.00 68.94 214 GLU A O 1
ATOM 1689 N N . LYS A 1 215 ? 12.876 1.247 10.269 1.00 70.00 215 LYS A N 1
ATOM 1690 C CA . LYS A 1 215 ? 13.669 0.847 9.096 1.00 70.00 215 LYS A CA 1
ATOM 1691 C C . LYS A 1 215 ? 12.807 0.501 7.874 1.00 70.00 215 LYS A C 1
ATOM 1693 O O . LYS A 1 215 ? 13.350 0.153 6.827 1.00 70.00 215 LYS A O 1
ATOM 1698 N N . MET A 1 216 ? 11.480 0.620 7.972 1.00 74.19 216 MET A N 1
ATOM 1699 C CA . MET A 1 216 ? 10.534 0.234 6.914 1.00 74.19 216 MET A CA 1
ATOM 1700 C C . MET A 1 216 ? 10.219 1.347 5.897 1.00 74.19 216 MET A C 1
ATOM 1702 O O . MET A 1 216 ? 9.258 1.240 5.134 1.00 74.19 216 MET A O 1
ATOM 1706 N N . TYR A 1 217 ? 11.039 2.400 5.828 1.00 80.44 217 TYR A N 1
ATOM 1707 C CA . TYR A 1 217 ? 10.836 3.540 4.924 1.00 80.44 217 TYR A CA 1
ATOM 1708 C C . TYR A 1 217 ? 9.413 4.125 5.046 1.00 80.44 217 TYR A C 1
ATOM 1710 O O . TYR A 1 217 ? 9.014 4.567 6.120 1.00 80.44 217 TYR A O 1
ATOM 1718 N N . ASN A 1 218 ? 8.649 4.116 3.948 1.00 88.19 218 ASN A N 1
ATOM 1719 C CA . ASN A 1 218 ? 7.299 4.664 3.866 1.00 88.19 218 ASN A CA 1
ATOM 1720 C C . ASN A 1 218 ? 6.204 3.638 4.201 1.00 88.19 218 ASN A C 1
ATOM 1722 O O . ASN A 1 218 ? 5.041 4.030 4.271 1.00 88.19 218 ASN A O 1
ATOM 1726 N N . ASP A 1 219 ? 6.531 2.355 4.406 1.00 92.06 219 ASP A N 1
ATOM 1727 C CA . ASP A 1 219 ? 5.512 1.320 4.636 1.00 92.06 219 ASP A CA 1
ATOM 1728 C C . ASP A 1 219 ? 4.636 1.625 5.877 1.00 92.06 219 ASP A C 1
ATOM 1730 O O . ASP A 1 219 ? 3.416 1.512 5.769 1.00 92.06 219 ASP A O 1
ATOM 1734 N N . PRO A 1 220 ? 5.174 2.102 7.024 1.00 95.25 220 PRO A N 1
ATOM 1735 C CA . PRO A 1 220 ? 4.338 2.436 8.182 1.00 95.25 220 PRO A CA 1
ATOM 1736 C C . PRO A 1 220 ? 3.399 3.627 7.934 1.00 95.25 220 PRO A C 1
ATOM 1738 O O . PRO A 1 220 ? 2.277 3.648 8.438 1.00 95.25 220 PRO A O 1
ATOM 1741 N N . VAL A 1 221 ? 3.833 4.612 7.133 1.00 96.31 221 VAL A N 1
ATOM 1742 C CA . VAL A 1 221 ? 2.995 5.757 6.722 1.00 96.31 221 VAL A CA 1
ATOM 1743 C C . VAL A 1 221 ? 1.879 5.282 5.795 1.00 96.31 221 VAL A C 1
ATOM 1745 O O . VAL A 1 221 ? 0.728 5.672 5.970 1.00 96.31 221 VAL A O 1
ATOM 1748 N N . GLN A 1 222 ? 2.201 4.403 4.842 1.00 96.88 222 GLN A N 1
ATOM 1749 C CA . GLN A 1 222 ? 1.218 3.778 3.959 1.00 96.88 222 GLN A CA 1
ATOM 1750 C C . GLN A 1 222 ? 0.173 2.987 4.756 1.00 96.88 222 GLN A C 1
ATOM 1752 O O . GLN A 1 222 ? -1.022 3.119 4.497 1.00 96.88 222 GLN A O 1
ATOM 1757 N N . LEU A 1 223 ? 0.607 2.201 5.743 1.00 97.88 223 LEU A N 1
ATOM 1758 C CA . LEU A 1 223 ? -0.300 1.436 6.589 1.00 97.88 223 LEU A CA 1
ATOM 1759 C C . LEU A 1 223 ? -1.240 2.352 7.380 1.00 97.88 223 LEU A C 1
ATOM 1761 O O . LEU A 1 223 ? -2.452 2.145 7.363 1.00 97.88 223 LEU A O 1
ATOM 1765 N N . ALA A 1 224 ? -0.703 3.396 8.017 1.00 97.88 224 ALA A N 1
ATOM 1766 C CA . ALA A 1 224 ? -1.510 4.373 8.745 1.00 97.88 224 ALA A CA 1
ATOM 1767 C C . ALA A 1 224 ? -2.516 5.094 7.829 1.00 97.88 224 ALA A C 1
ATOM 1769 O O . ALA A 1 224 ? -3.661 5.308 8.228 1.00 97.88 224 ALA A O 1
ATOM 1770 N N . ALA A 1 225 ? -2.128 5.405 6.587 1.00 98.12 225 ALA A N 1
ATOM 1771 C CA . ALA A 1 225 ? -3.031 5.958 5.581 1.00 98.12 225 ALA A CA 1
ATOM 1772 C C . ALA A 1 225 ? -4.201 5.009 5.279 1.00 98.12 225 ALA A C 1
ATOM 1774 O O . ALA A 1 225 ? -5.353 5.436 5.249 1.00 98.12 225 ALA A O 1
ATOM 1775 N N . TYR A 1 226 ? -3.939 3.712 5.096 1.00 98.31 226 TYR A N 1
ATOM 1776 C CA . TYR A 1 226 ? -5.013 2.741 4.883 1.00 98.31 226 TYR A CA 1
ATOM 1777 C C . TYR A 1 226 ? -5.920 2.590 6.099 1.00 98.31 226 TYR A C 1
ATOM 1779 O O . TYR A 1 226 ? -7.135 2.557 5.926 1.00 98.31 226 TYR A O 1
ATOM 1787 N N . VAL A 1 227 ? -5.366 2.552 7.314 1.00 98.06 227 VAL A N 1
ATOM 1788 C CA . VAL A 1 227 ? -6.173 2.474 8.542 1.00 98.06 227 VAL A CA 1
ATOM 1789 C C . VAL A 1 227 ? -7.100 3.685 8.652 1.00 98.06 227 VAL A C 1
ATOM 1791 O O . VAL A 1 227 ? -8.301 3.508 8.846 1.00 98.06 227 VAL A O 1
ATOM 1794 N N . GLY A 1 228 ? -6.582 4.902 8.462 1.00 97.00 228 GLY A N 1
ATOM 1795 C CA . GLY A 1 228 ? -7.407 6.110 8.507 1.00 97.00 228 GLY A CA 1
ATOM 1796 C C . GLY A 1 228 ? -8.481 6.151 7.414 1.00 97.00 228 GLY A C 1
ATOM 1797 O O . GLY A 1 228 ? -9.596 6.606 7.672 1.00 97.00 228 GLY A O 1
ATOM 1798 N N . ALA A 1 229 ? -8.192 5.635 6.213 1.00 96.81 229 ALA A N 1
ATOM 1799 C CA . ALA A 1 229 ? -9.195 5.499 5.156 1.00 96.81 229 ALA A CA 1
ATOM 1800 C C . ALA A 1 229 ? -10.283 4.485 5.520 1.00 96.81 229 ALA A C 1
ATOM 1802 O O . ALA A 1 229 ? -11.456 4.836 5.497 1.00 96.81 229 ALA A O 1
ATOM 1803 N N . VAL A 1 230 ? -9.912 3.263 5.916 1.00 97.00 230 VAL A N 1
ATOM 1804 C CA . VAL A 1 230 ? -10.870 2.202 6.270 1.00 97.00 230 VAL A CA 1
ATOM 1805 C C . VAL A 1 230 ? -11.753 2.611 7.444 1.00 97.00 230 VAL A C 1
ATOM 1807 O O . VAL A 1 230 ? -12.965 2.433 7.371 1.00 97.00 230 VAL A O 1
ATOM 1810 N N . ASN A 1 231 ? -11.185 3.219 8.488 1.00 97.00 231 ASN A N 1
ATOM 1811 C CA . ASN A 1 231 ? -11.965 3.698 9.629 1.00 97.00 231 ASN A CA 1
ATOM 1812 C C . ASN A 1 231 ? -12.965 4.805 9.242 1.00 97.00 231 ASN A C 1
ATOM 1814 O O . ASN A 1 231 ? -14.000 4.938 9.891 1.00 97.00 231 ASN A O 1
ATOM 1818 N N . SER A 1 232 ? -12.687 5.586 8.193 1.00 94.94 232 SER A N 1
ATOM 1819 C CA . SER A 1 232 ? -13.530 6.714 7.766 1.00 94.94 232 SER A CA 1
ATOM 1820 C C . SER A 1 232 ? -14.522 6.376 6.645 1.00 94.94 232 SER A C 1
ATOM 1822 O O . SER A 1 232 ? -15.469 7.136 6.422 1.00 94.94 232 SER A O 1
ATOM 1824 N N . ASP A 1 233 ? -14.318 5.267 5.934 1.00 95.69 233 ASP A N 1
ATOM 1825 C CA . ASP A 1 233 ? -15.070 4.882 4.737 1.00 95.69 233 ASP A CA 1
ATOM 1826 C C . ASP A 1 233 ? -16.392 4.158 5.104 1.00 95.69 233 ASP A C 1
ATOM 1828 O O . ASP A 1 233 ? -16.369 3.117 5.776 1.00 95.69 233 ASP A O 1
ATOM 1832 N N . PRO A 1 234 ? -17.565 4.658 4.655 1.00 94.81 234 PRO A N 1
ATOM 1833 C CA . PRO A 1 234 ? -18.867 4.042 4.920 1.00 94.81 234 PRO A CA 1
ATOM 1834 C C . PRO A 1 234 ? -18.978 2.571 4.493 1.00 94.81 234 PRO A C 1
ATOM 1836 O O . PRO A 1 234 ? -19.767 1.826 5.081 1.00 94.81 234 PRO A O 1
ATOM 1839 N N . ASN A 1 235 ? -18.194 2.129 3.502 1.00 95.31 235 ASN A N 1
ATOM 1840 C CA . ASN A 1 235 ? -18.205 0.744 3.023 1.00 95.31 235 ASN A CA 1
ATOM 1841 C C . ASN A 1 235 ? -17.733 -0.255 4.087 1.00 95.31 235 ASN A C 1
ATOM 1843 O O . ASN A 1 235 ? -18.124 -1.420 4.044 1.00 95.31 235 ASN A O 1
ATOM 1847 N N . PHE A 1 236 ? -16.939 0.197 5.061 1.00 95.31 236 PHE A N 1
AT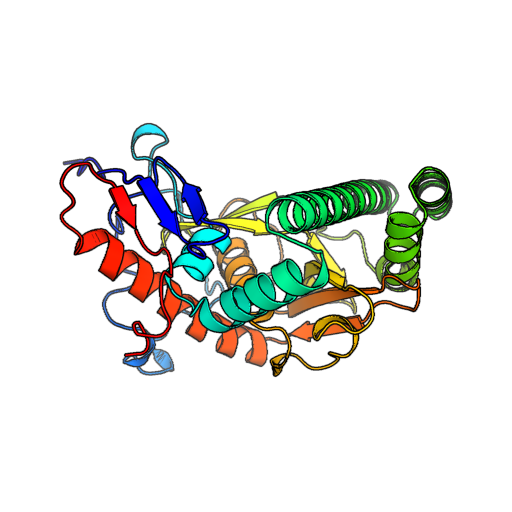OM 1848 C CA . PHE A 1 236 ? -16.398 -0.637 6.134 1.00 95.31 236 PHE A CA 1
ATOM 1849 C C . PHE A 1 236 ? -17.038 -0.343 7.490 1.00 95.31 236 PHE A C 1
ATOM 1851 O O . PHE A 1 236 ? -16.536 -0.774 8.523 1.00 95.31 236 PHE A O 1
ATOM 1858 N N . ARG A 1 237 ? -18.202 0.322 7.506 1.00 93.38 237 ARG A N 1
ATOM 1859 C CA . ARG A 1 237 ? -18.892 0.726 8.741 1.00 93.38 237 ARG A CA 1
ATOM 1860 C C . ARG A 1 237 ? -19.265 -0.400 9.702 1.00 93.38 237 ARG A C 1
ATOM 1862 O O . ARG A 1 237 ? -19.552 -0.136 10.865 1.00 93.38 237 ARG A O 1
ATOM 1869 N N . MET A 1 238 ? -19.337 -1.625 9.185 1.00 93.56 238 MET A N 1
ATOM 1870 C CA . MET A 1 238 ? -19.672 -2.824 9.951 1.00 93.56 238 MET A CA 1
ATOM 1871 C C . MET A 1 238 ? -18.447 -3.454 10.622 1.00 93.56 238 MET A C 1
ATOM 1873 O O . MET A 1 238 ? -18.613 -4.317 11.484 1.00 93.56 238 MET A O 1
ATOM 1877 N N . LEU A 1 239 ? -17.231 -3.050 10.239 1.00 94.06 239 LEU A N 1
ATOM 1878 C CA . LEU A 1 239 ? -16.019 -3.491 10.910 1.00 94.06 239 LEU A CA 1
ATOM 1879 C C . LEU A 1 239 ? -15.875 -2.769 12.257 1.00 94.06 239 LEU A C 1
ATOM 1881 O O . LEU A 1 239 ? -16.186 -1.579 12.359 1.00 94.06 239 LEU A O 1
ATOM 1885 N N . PRO A 1 240 ? -15.370 -3.458 13.295 1.00 93.81 240 PRO A N 1
ATOM 1886 C CA . PRO A 1 240 ? -14.790 -2.787 14.447 1.00 93.81 240 PRO A CA 1
ATOM 1887 C C . PRO A 1 240 ? -13.736 -1.770 14.006 1.00 93.81 240 PRO A C 1
ATOM 1889 O O . PRO A 1 240 ? -13.037 -1.978 13.016 1.00 93.81 240 PRO A O 1
ATOM 1892 N N . GLU A 1 241 ? -13.590 -0.694 14.770 1.00 94.44 241 GLU A N 1
ATOM 1893 C CA . GLU A 1 241 ? -12.549 0.291 14.507 1.00 94.44 241 GLU A CA 1
ATOM 1894 C C . GLU A 1 241 ? -11.161 -0.358 14.560 1.00 94.44 241 GLU A C 1
ATOM 1896 O O . GLU A 1 241 ? -10.794 -1.017 15.539 1.00 94.44 241 GLU A O 1
ATOM 1901 N N . ILE A 1 242 ? -10.382 -0.154 13.501 1.00 96.38 242 ILE A N 1
ATOM 1902 C CA . ILE A 1 242 ? -9.041 -0.704 13.393 1.00 96.38 242 ILE A CA 1
ATOM 1903 C C . ILE A 1 242 ? -8.096 0.170 14.213 1.00 96.38 242 ILE A C 1
ATOM 1905 O O . ILE A 1 242 ? -7.891 1.348 13.918 1.00 96.38 242 ILE A O 1
ATOM 1909 N N . ARG A 1 243 ? -7.506 -0.439 15.244 1.00 97.00 243 ARG A N 1
ATOM 1910 C CA . ARG A 1 243 ? -6.549 0.178 16.184 1.00 97.00 243 ARG A CA 1
ATOM 1911 C C . ARG A 1 243 ? -5.157 -0.445 16.113 1.00 97.00 243 ARG A C 1
ATOM 1913 O O . ARG A 1 243 ? -4.255 -0.047 16.848 1.00 97.00 243 ARG A O 1
ATOM 1920 N N . TYR A 1 244 ? -5.000 -1.433 15.240 1.00 97.88 244 TYR A N 1
ATOM 1921 C CA . TYR A 1 244 ? -3.769 -2.173 15.055 1.00 97.88 244 TYR A CA 1
ATOM 1922 C C . TYR A 1 244 ? -3.485 -2.346 13.569 1.00 97.88 244 TYR A C 1
ATOM 1924 O O . TYR A 1 244 ? -4.390 -2.534 12.757 1.00 97.88 244 TYR A O 1
ATOM 1932 N N . GLY A 1 245 ? -2.211 -2.282 13.216 1.00 97.81 245 GLY A N 1
ATOM 1933 C CA . GLY A 1 245 ? -1.732 -2.597 11.881 1.00 97.81 245 GLY A CA 1
ATOM 1934 C C . GLY A 1 245 ? -0.565 -3.570 11.951 1.00 97.81 245 GLY A C 1
ATOM 1935 O O . GLY A 1 245 ? 0.105 -3.659 12.979 1.00 97.81 245 GLY A O 1
ATOM 1936 N N . ALA A 1 246 ? -0.310 -4.308 10.878 1.00 97.12 246 ALA A N 1
ATOM 1937 C CA . ALA A 1 246 ? 0.922 -5.071 10.745 1.00 97.12 246 ALA A CA 1
ATOM 1938 C C . ALA A 1 246 ? 1.469 -5.022 9.318 1.00 97.12 246 ALA A C 1
ATOM 1940 O O . ALA A 1 246 ? 0.721 -5.077 8.345 1.00 97.12 246 ALA A O 1
ATOM 1941 N N . ILE A 1 247 ? 2.792 -4.962 9.204 1.00 96.31 247 ILE A N 1
ATOM 1942 C CA . ILE A 1 247 ? 3.499 -5.171 7.941 1.00 96.31 247 ILE A CA 1
ATOM 1943 C C . ILE A 1 247 ? 4.127 -6.554 8.012 1.00 96.31 247 ILE A C 1
ATOM 1945 O O . ILE A 1 247 ? 4.963 -6.815 8.880 1.00 96.31 247 ILE A O 1
ATOM 1949 N N . VAL A 1 248 ? 3.716 -7.439 7.111 1.00 95.88 248 VAL A N 1
ATOM 1950 C CA . VAL A 1 248 ? 4.179 -8.827 7.085 1.00 95.88 248 VAL A CA 1
ATOM 1951 C C . VAL A 1 248 ? 5.190 -8.986 5.962 1.00 95.88 248 VAL A C 1
ATOM 1953 O O . VAL A 1 248 ? 4.864 -8.845 4.783 1.00 95.88 248 VAL A O 1
ATOM 1956 N N . VAL A 1 249 ? 6.436 -9.260 6.335 1.00 94.75 249 VAL A N 1
ATOM 1957 C CA . VAL A 1 249 ? 7.581 -9.285 5.428 1.00 94.75 249 VAL A CA 1
ATOM 1958 C C . VAL A 1 249 ? 7.962 -10.725 5.105 1.00 94.75 249 VAL A C 1
ATOM 1960 O O . VAL A 1 249 ? 8.687 -11.378 5.857 1.00 94.75 249 VAL A O 1
ATOM 1963 N N . ALA A 1 250 ? 7.499 -11.197 3.952 1.00 96.19 250 ALA A N 1
ATOM 1964 C CA . ALA A 1 250 ? 7.839 -12.497 3.398 1.00 96.19 250 ALA A CA 1
ATOM 1965 C C . ALA A 1 250 ? 9.302 -12.544 2.940 1.00 96.19 250 ALA A C 1
ATOM 1967 O O . ALA A 1 250 ? 9.793 -11.639 2.253 1.00 96.19 250 ALA A O 1
ATOM 1968 N N . LYS A 1 251 ? 9.983 -13.632 3.291 1.00 94.50 251 LYS A N 1
ATOM 1969 C CA . LYS A 1 251 ? 11.412 -13.857 3.065 1.00 94.50 251 LYS A CA 1
ATOM 1970 C C . LYS A 1 251 ? 11.645 -14.727 1.835 1.00 94.50 251 LYS A C 1
ATOM 1972 O O . LYS A 1 251 ? 11.039 -15.782 1.675 1.00 94.50 251 LYS A O 1
ATOM 1977 N N . GLU A 1 252 ? 12.565 -14.296 0.976 1.00 93.62 252 GLU A N 1
ATOM 1978 C CA . GLU A 1 252 ? 12.875 -14.961 -0.303 1.00 93.62 252 GLU A CA 1
ATOM 1979 C C . GLU A 1 252 ? 13.492 -16.360 -0.133 1.00 93.62 252 GLU A C 1
ATOM 1981 O O . GLU A 1 252 ? 13.406 -17.201 -1.026 1.00 93.62 252 GLU A O 1
ATOM 1986 N N . ASN A 1 253 ? 14.107 -16.625 1.021 1.00 92.38 253 ASN A N 1
ATOM 1987 C CA . ASN A 1 253 ? 14.708 -17.914 1.371 1.00 92.38 253 ASN A CA 1
ATOM 1988 C C . ASN A 1 253 ? 13.715 -18.898 2.026 1.00 92.38 253 ASN A C 1
ATOM 1990 O O . ASN A 1 253 ? 14.113 -20.008 2.367 1.00 92.38 253 ASN A O 1
ATOM 1994 N N . GLY A 1 254 ? 12.457 -18.495 2.245 1.00 94.69 254 GLY A N 1
ATOM 1995 C CA . GLY A 1 254 ? 11.441 -19.319 2.898 1.00 94.69 254 GLY A CA 1
ATOM 1996 C C . GLY A 1 254 ? 11.524 -19.385 4.424 1.00 94.69 254 GLY A C 1
ATOM 1997 O O . GLY A 1 254 ? 10.722 -20.094 5.029 1.00 94.69 254 GLY A O 1
ATOM 1998 N N . SER A 1 255 ? 12.437 -18.649 5.072 1.00 94.88 255 SER A N 1
ATOM 1999 C CA . SER A 1 255 ? 12.405 -18.513 6.532 1.00 94.88 255 SER A CA 1
ATOM 2000 C C . SER A 1 255 ? 11.121 -17.817 6.975 1.00 94.88 255 SER A C 1
ATOM 2002 O O . SER A 1 255 ? 10.541 -17.045 6.212 1.00 94.88 255 SER A O 1
ATOM 2004 N N . VAL A 1 256 ? 10.687 -18.058 8.214 1.00 95.94 256 VAL A N 1
ATOM 2005 C CA . VAL A 1 256 ? 9.448 -17.476 8.754 1.00 95.94 256 VAL A CA 1
ATOM 2006 C C . VAL A 1 256 ? 9.440 -15.956 8.562 1.00 95.94 256 VAL A C 1
ATOM 2008 O O . VAL A 1 256 ? 10.451 -15.289 8.781 1.00 95.94 256 VAL A O 1
ATOM 2011 N N . ALA A 1 257 ? 8.312 -15.436 8.087 1.00 95.81 257 ALA A N 1
ATOM 2012 C CA . ALA A 1 257 ? 8.115 -14.020 7.833 1.00 95.81 257 ALA A CA 1
ATOM 2013 C C . ALA A 1 257 ? 8.192 -13.202 9.123 1.00 95.81 257 ALA A C 1
ATOM 2015 O O . ALA A 1 257 ? 7.743 -13.645 10.182 1.00 95.81 257 ALA A O 1
ATOM 2016 N N . ASP A 1 258 ? 8.689 -11.973 9.003 1.00 93.56 258 ASP A N 1
ATOM 2017 C CA . ASP A 1 258 ? 8.628 -11.016 10.104 1.00 93.56 258 ASP A CA 1
ATOM 2018 C C . ASP A 1 258 ? 7.267 -10.323 10.109 1.00 93.56 258 ASP A C 1
ATOM 2020 O O . ASP A 1 258 ? 6.773 -9.895 9.063 1.00 93.56 258 ASP A O 1
ATOM 2024 N N . VAL A 1 259 ? 6.681 -10.169 11.295 1.00 94.56 259 VAL A N 1
ATOM 2025 C CA . VAL A 1 259 ? 5.454 -9.395 11.505 1.00 94.56 259 VAL A CA 1
ATOM 2026 C C . VAL A 1 259 ? 5.813 -8.157 12.309 1.00 94.56 259 VAL A C 1
ATOM 2028 O O . VAL A 1 259 ? 6.097 -8.237 13.503 1.00 94.56 259 VAL A O 1
ATOM 2031 N N . VAL A 1 260 ? 5.811 -7.000 11.651 1.00 94.44 260 VAL A N 1
ATOM 2032 C CA . VAL A 1 260 ? 6.057 -5.721 12.315 1.00 94.44 260 VAL A CA 1
ATOM 2033 C C . VAL A 1 260 ? 4.724 -5.095 12.693 1.00 94.44 260 VAL A C 1
ATOM 2035 O O . VAL A 1 260 ? 4.009 -4.552 11.852 1.00 94.44 260 VAL A O 1
ATOM 2038 N N . GLU A 1 261 ? 4.387 -5.217 13.973 1.00 95.69 261 GLU A N 1
ATOM 2039 C CA . GLU A 1 261 ? 3.115 -4.780 14.547 1.00 95.69 261 GLU A CA 1
ATOM 2040 C C . GLU A 1 261 ? 3.142 -3.291 14.915 1.00 95.69 261 GLU A C 1
ATOM 2042 O O . GLU A 1 261 ? 4.110 -2.773 15.471 1.00 95.69 261 GLU A O 1
ATOM 2047 N N . MET A 1 262 ? 2.037 -2.605 14.644 1.00 96.56 262 MET A N 1
ATOM 2048 C CA . MET A 1 262 ? 1.800 -1.207 14.975 1.00 96.56 262 MET A CA 1
ATOM 2049 C C . MET A 1 262 ? 0.565 -1.114 15.866 1.00 96.56 262 MET A C 1
ATOM 2051 O O . MET A 1 262 ? -0.554 -1.366 15.430 1.00 96.56 262 MET A O 1
ATOM 2055 N N . ASN A 1 263 ? 0.774 -0.744 17.127 1.00 96.06 263 ASN A N 1
ATOM 2056 C CA . ASN A 1 263 ? -0.311 -0.374 18.038 1.00 96.06 263 ASN A CA 1
ATOM 2057 C C . ASN A 1 263 ? -0.828 1.053 17.759 1.00 96.06 263 ASN A C 1
ATOM 2059 O O . ASN A 1 263 ? -0.264 1.783 16.939 1.00 96.06 263 ASN A O 1
ATOM 2063 N N . SER A 1 264 ? -1.846 1.475 18.511 1.00 95.62 264 SER A N 1
ATOM 2064 C CA . SER A 1 264 ? -2.472 2.793 18.379 1.00 95.62 264 SER A CA 1
ATOM 2065 C C . SER A 1 264 ? -1.494 3.969 18.408 1.00 95.62 264 SER A C 1
ATOM 2067 O O . SER A 1 264 ? -1.660 4.908 17.635 1.00 95.62 264 SER A O 1
ATOM 2069 N N . SER A 1 265 ? -0.472 3.929 19.271 1.00 94.56 265 SER A N 1
ATOM 2070 C CA . SER A 1 265 ? 0.515 5.011 19.387 1.00 94.56 265 SER A CA 1
ATOM 2071 C C . SER A 1 265 ? 1.402 5.095 18.148 1.00 94.56 265 SER A C 1
ATOM 2073 O O . SER A 1 265 ? 1.668 6.187 17.652 1.00 94.56 265 SER A O 1
ATOM 2075 N N . HIS A 1 266 ? 1.831 3.948 17.609 1.00 95.31 266 HIS A N 1
ATOM 2076 C CA . HIS A 1 266 ? 2.568 3.920 16.348 1.00 95.31 266 HIS A CA 1
ATOM 2077 C C . HIS A 1 266 ? 1.697 4.446 15.204 1.00 95.31 266 HIS A C 1
ATOM 2079 O O . HIS A 1 266 ? 2.140 5.317 14.458 1.00 95.31 266 HIS A O 1
ATOM 2085 N N . LEU A 1 267 ? 0.456 3.962 15.084 1.00 97.06 267 LEU A N 1
ATOM 2086 C CA . LEU A 1 267 ? -0.475 4.404 14.043 1.00 97.06 267 LEU A CA 1
ATOM 2087 C C . LEU A 1 267 ? -0.699 5.915 14.082 1.00 97.06 267 LEU A C 1
ATOM 2089 O O . LEU A 1 267 ? -0.609 6.548 13.040 1.00 97.06 267 LEU A O 1
ATOM 2093 N N . GLU A 1 268 ? -0.888 6.505 15.262 1.00 94.56 268 GLU A N 1
ATOM 2094 C CA . GLU A 1 268 ? -1.056 7.953 15.413 1.00 94.56 268 GLU A CA 1
ATOM 2095 C C . GLU A 1 268 ? 0.189 8.729 14.940 1.00 94.56 268 GLU A C 1
ATOM 2097 O O . GLU A 1 268 ? 0.080 9.706 14.199 1.00 94.56 268 GLU A O 1
ATOM 2102 N N . ILE A 1 269 ? 1.399 8.273 15.285 1.00 93.31 269 ILE A N 1
ATOM 2103 C CA . ILE A 1 269 ? 2.649 8.909 14.827 1.00 93.31 269 ILE A CA 1
ATOM 2104 C C . ILE A 1 269 ? 2.743 8.905 13.295 1.00 93.31 269 ILE A C 1
ATOM 2106 O O . ILE A 1 269 ? 3.053 9.930 12.682 1.00 93.31 269 ILE A O 1
ATOM 2110 N N . TYR A 1 270 ? 2.492 7.760 12.660 1.00 95.44 270 TYR A N 1
ATOM 2111 C CA . TYR A 1 270 ? 2.610 7.633 11.206 1.00 95.44 270 TYR A CA 1
ATOM 2112 C C . TYR A 1 270 ? 1.423 8.238 10.454 1.00 95.44 270 TYR A C 1
ATOM 2114 O O . TYR A 1 270 ? 1.604 8.723 9.338 1.00 95.44 270 TYR A O 1
ATOM 2122 N N . TRP A 1 271 ? 0.249 8.300 11.079 1.00 96.00 271 TRP A N 1
ATOM 2123 C CA . TRP A 1 271 ? -0.901 9.043 10.583 1.00 96.00 271 TRP A CA 1
ATOM 2124 C C . TRP A 1 271 ? -0.599 10.537 10.493 1.00 96.00 271 TRP A C 1
ATOM 2126 O O . TRP A 1 271 ? -0.845 11.150 9.462 1.00 96.00 271 TRP A O 1
ATOM 2136 N N . ASN A 1 272 ? 0.032 11.119 11.512 1.00 93.62 272 ASN A N 1
ATOM 2137 C CA . ASN A 1 272 ? 0.431 12.525 11.467 1.00 93.62 272 ASN A CA 1
ATOM 2138 C C . ASN A 1 272 ? 1.427 12.814 10.328 1.00 93.62 272 ASN A C 1
ATOM 2140 O O . ASN A 1 272 ? 1.254 13.782 9.590 1.00 93.62 272 ASN A O 1
ATOM 2144 N N . LYS A 1 273 ? 2.403 11.922 10.102 1.00 94.00 273 LYS A N 1
ATOM 2145 C CA . LYS A 1 273 ? 3.302 12.006 8.931 1.00 94.00 273 LYS A CA 1
ATOM 2146 C C . LYS A 1 273 ? 2.542 11.897 7.606 1.00 94.00 273 LYS A C 1
ATOM 2148 O O . LYS A 1 273 ? 2.897 12.550 6.625 1.00 94.00 273 LYS A O 1
ATOM 2153 N N . TRP A 1 274 ? 1.508 11.059 7.564 1.00 96.69 274 TRP A N 1
ATOM 2154 C CA . TRP A 1 274 ? 0.637 10.941 6.402 1.00 96.69 274 TRP A CA 1
ATOM 2155 C C . TRP A 1 274 ? -0.156 12.228 6.155 1.00 96.69 274 TRP A C 1
ATOM 2157 O O . TRP A 1 274 ? -0.182 12.701 5.022 1.00 96.69 274 TRP A O 1
ATOM 2167 N N . LEU A 1 275 ? -0.735 12.842 7.190 1.00 95.12 275 LEU A N 1
ATOM 2168 C CA . LEU A 1 275 ? -1.447 14.115 7.067 1.00 95.12 275 LEU A CA 1
ATOM 2169 C C . LEU A 1 275 ? -0.551 15.213 6.480 1.00 95.12 275 LEU A C 1
ATOM 2171 O O . LEU A 1 275 ? -0.997 15.942 5.594 1.00 95.12 275 LEU A O 1
ATOM 2175 N N . ASP A 1 276 ? 0.715 15.295 6.902 1.00 94.31 276 ASP A N 1
ATOM 2176 C CA . ASP A 1 276 ? 1.683 16.230 6.315 1.00 94.31 276 ASP A CA 1
ATOM 2177 C C . ASP A 1 276 ? 1.900 15.956 4.816 1.00 94.31 276 ASP A C 1
ATOM 2179 O O . ASP A 1 276 ? 1.932 16.888 4.010 1.00 94.31 276 ASP A O 1
ATOM 2183 N N . CYS A 1 277 ? 1.983 14.683 4.410 1.00 95.75 277 CYS A N 1
ATOM 2184 C CA . CYS A 1 277 ? 2.064 14.303 2.996 1.00 95.75 277 CYS A CA 1
ATOM 2185 C C . CYS A 1 277 ? 0.810 14.737 2.221 1.00 95.75 277 CYS A C 1
ATOM 2187 O O . CYS A 1 277 ? 0.916 15.324 1.147 1.00 95.75 277 CYS A O 1
ATOM 2189 N N . VAL A 1 278 ? -0.386 14.494 2.761 1.00 96.12 278 VAL A N 1
ATOM 2190 C CA . VAL A 1 278 ? -1.648 14.885 2.115 1.00 96.12 278 VAL A CA 1
ATOM 2191 C C . VAL A 1 278 ? -1.737 16.410 1.973 1.00 96.12 278 VAL A C 1
ATOM 2193 O O . VAL A 1 278 ? -2.079 16.909 0.900 1.00 96.12 278 VAL A O 1
ATOM 2196 N N . TRP A 1 279 ? -1.373 17.160 3.016 1.00 94.44 279 TRP A N 1
ATOM 2197 C CA . TRP A 1 279 ? -1.361 18.623 2.992 1.00 94.44 279 TRP A CA 1
ATOM 2198 C C . TRP A 1 279 ? -0.383 19.179 1.951 1.00 94.44 279 TRP A C 1
ATOM 2200 O O . TRP A 1 279 ? -0.759 20.034 1.143 1.00 94.44 279 TRP A O 1
ATOM 2210 N N . GLN A 1 280 ? 0.850 18.661 1.912 1.00 94.12 280 GLN A N 1
ATOM 2211 C CA . GLN A 1 280 ? 1.848 19.056 0.915 1.00 94.12 280 GLN A CA 1
ATOM 2212 C C . GL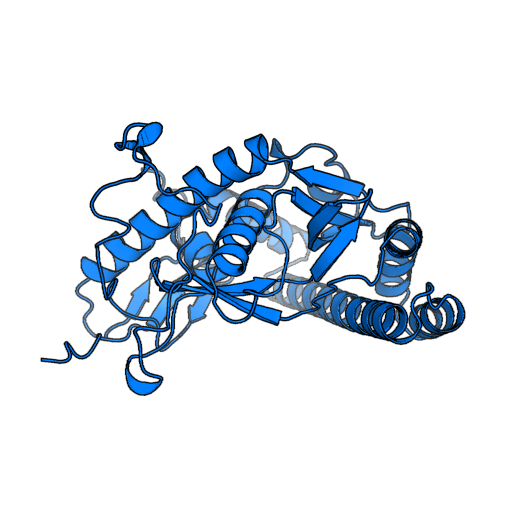N A 1 280 ? 1.384 18.746 -0.508 1.00 94.12 280 GLN A C 1
ATOM 2214 O O . GLN A 1 280 ? 1.562 19.568 -1.409 1.00 94.12 280 GLN A O 1
ATOM 2219 N N . PHE A 1 281 ? 0.783 17.571 -0.715 1.00 95.50 281 PHE A N 1
ATOM 2220 C CA . PHE A 1 281 ? 0.266 17.169 -2.015 1.00 95.50 281 PHE A CA 1
ATOM 2221 C C . PHE A 1 281 ? -0.805 18.146 -2.495 1.00 95.50 281 PHE A C 1
ATOM 2223 O O . PHE A 1 281 ? -0.641 18.727 -3.564 1.00 95.50 281 PHE A O 1
ATOM 2230 N N . TRP A 1 282 ? -1.855 18.393 -1.707 1.00 93.88 282 TRP A N 1
ATOM 2231 C CA . TRP A 1 282 ? -2.940 19.290 -2.118 1.00 93.88 282 TRP A CA 1
ATOM 2232 C C . TRP A 1 282 ? -2.486 20.738 -2.289 1.00 93.88 282 TRP A C 1
ATOM 2234 O O . TRP A 1 282 ? -2.886 21.383 -3.256 1.00 93.88 282 TRP A O 1
ATOM 2244 N N . SER A 1 283 ? -1.587 21.222 -1.429 1.00 91.75 283 SER A N 1
ATOM 2245 C CA . SER A 1 283 ? -1.005 22.563 -1.562 1.00 91.75 283 SER A CA 1
ATOM 2246 C C . SER A 1 283 ? -0.255 22.719 -2.892 1.00 91.75 283 SER A C 1
ATOM 2248 O O . SER A 1 283 ? -0.436 23.710 -3.603 1.00 91.75 283 SER A O 1
ATOM 2250 N N . LYS A 1 284 ? 0.538 21.712 -3.288 1.00 91.31 284 LYS A N 1
ATOM 2251 C CA . LYS A 1 284 ? 1.207 21.678 -4.600 1.00 91.31 284 LYS A CA 1
ATOM 2252 C C . LYS A 1 284 ? 0.194 21.514 -5.741 1.00 91.31 284 LYS A C 1
ATOM 2254 O O . LYS A 1 284 ? 0.273 22.207 -6.748 1.00 91.31 284 LYS A O 1
ATOM 2259 N N . MET A 1 285 ? -0.819 20.665 -5.594 1.00 91.00 285 MET A N 1
ATOM 2260 C CA . MET A 1 285 ? -1.853 20.524 -6.623 1.00 91.00 285 MET A CA 1
ATOM 2261 C C . MET A 1 285 ? -2.564 21.851 -6.911 1.00 91.00 285 MET A C 1
ATOM 2263 O O . MET A 1 285 ? -2.771 22.160 -8.077 1.00 91.00 285 MET A O 1
ATOM 2267 N N . GLU A 1 286 ? -2.859 22.678 -5.910 1.00 87.12 286 GLU A N 1
ATOM 2268 C CA . GLU A 1 286 ? -3.550 23.962 -6.106 1.00 87.12 286 GLU A CA 1
ATOM 2269 C C . GLU A 1 286 ? -2.656 25.068 -6.685 1.00 87.12 286 GLU A C 1
ATOM 2271 O O . GLU A 1 286 ? -3.097 25.841 -7.534 1.00 87.12 286 GLU A O 1
ATOM 2276 N N . THR A 1 287 ? -1.397 25.137 -6.250 1.00 83.19 287 THR A N 1
ATOM 2277 C CA . THR A 1 287 ? -0.459 26.221 -6.604 1.00 83.19 287 THR A CA 1
ATOM 2278 C C . THR A 1 287 ? 0.114 26.109 -8.015 1.00 83.19 287 THR A C 1
ATOM 2280 O O . THR A 1 287 ? 0.374 27.124 -8.661 1.00 83.19 287 THR A O 1
ATOM 2283 N N . PHE A 1 288 ? 0.298 24.893 -8.531 1.00 71.50 288 PHE A N 1
ATOM 2284 C CA . PHE A 1 288 ? 0.859 24.689 -9.865 1.00 71.50 288 PHE A CA 1
ATOM 2285 C C . PHE A 1 288 ? -0.163 25.049 -10.963 1.00 71.50 288 PHE A C 1
ATOM 2287 O O . PHE A 1 288 ? -0.977 24.216 -11.385 1.00 71.50 288 PHE A O 1
ATOM 2294 N N . SER A 1 289 ? -0.091 26.284 -11.471 1.00 63.38 289 SER A N 1
ATOM 2295 C CA . SER A 1 289 ? -0.669 26.675 -12.763 1.00 63.38 289 SER A CA 1
ATOM 2296 C C . SER A 1 289 ? 0.206 26.088 -13.870 1.00 63.38 289 SER A C 1
ATOM 2298 O O . SER A 1 289 ? 1.365 26.466 -14.015 1.00 63.38 289 SER A O 1
ATOM 2300 N N . THR A 1 290 ? -0.289 25.094 -14.606 1.00 60.81 290 THR A N 1
ATOM 2301 C CA . THR A 1 290 ? 0.513 24.391 -15.623 1.00 60.81 290 THR A CA 1
ATOM 2302 C C . THR A 1 290 ? -0.120 24.578 -16.986 1.00 60.81 290 THR A C 1
ATOM 2304 O O . THR A 1 290 ? -1.340 24.504 -17.117 1.00 60.81 290 THR A O 1
ATOM 2307 N N . ALA A 1 291 ? 0.714 24.776 -18.009 1.00 62.44 291 ALA A N 1
ATOM 2308 C CA . ALA A 1 291 ? 0.275 25.086 -19.369 1.00 62.44 291 ALA A CA 1
ATOM 2309 C C . ALA A 1 291 ? -0.644 24.019 -20.002 1.00 62.44 291 ALA A C 1
ATOM 2311 O O . ALA A 1 291 ? -1.263 24.305 -21.015 1.00 62.44 291 ALA A O 1
ATOM 2312 N N . ASN A 1 292 ? -0.764 22.820 -19.411 1.00 73.56 292 ASN A N 1
ATOM 2313 C CA . ASN A 1 292 ? -1.523 21.689 -19.960 1.00 73.56 292 ASN A CA 1
ATOM 2314 C C . ASN A 1 292 ? -2.213 20.805 -18.894 1.00 73.56 292 ASN A C 1
ATOM 2316 O O . ASN A 1 292 ? -2.470 19.631 -19.157 1.00 73.56 292 ASN A O 1
ATOM 2320 N N . ASN A 1 293 ? -2.461 21.299 -17.672 1.00 86.00 293 ASN A N 1
ATOM 2321 C CA . ASN A 1 293 ? -2.926 20.468 -16.541 1.00 86.00 293 ASN A CA 1
ATOM 2322 C C . ASN A 1 293 ? -1.990 19.278 -16.212 1.00 86.00 293 ASN A C 1
ATOM 2324 O O . ASN A 1 293 ? -2.433 18.252 -15.694 1.00 86.00 293 ASN A O 1
ATOM 2328 N N . VAL A 1 294 ? -0.693 19.392 -16.512 1.00 89.81 294 VAL A N 1
ATOM 2329 C CA . VAL A 1 294 ? 0.324 18.380 -16.188 1.00 89.81 294 VAL A CA 1
ATOM 2330 C C . VAL A 1 294 ? 1.222 18.924 -15.089 1.00 89.81 294 VAL A C 1
ATOM 2332 O O . VAL A 1 294 ? 1.882 19.937 -15.289 1.00 89.81 294 VAL A O 1
ATOM 2335 N N . ILE A 1 295 ? 1.278 18.233 -13.956 1.00 91.25 295 ILE A N 1
ATOM 2336 C CA . ILE A 1 295 ? 2.143 18.557 -12.820 1.00 91.25 295 ILE A CA 1
ATOM 2337 C C . ILE A 1 295 ? 3.210 17.474 -12.667 1.00 91.25 295 ILE A C 1
ATOM 2339 O O . ILE A 1 295 ? 2.908 16.281 -12.721 1.00 91.25 295 ILE A O 1
ATOM 2343 N N . SER A 1 296 ? 4.464 17.887 -12.484 1.00 91.12 296 SER A N 1
ATOM 2344 C CA . SER A 1 296 ? 5.586 16.972 -12.291 1.00 91.12 296 SER A CA 1
ATOM 2345 C C . SER A 1 296 ? 6.148 17.094 -10.882 1.00 91.12 296 SER A C 1
ATOM 2347 O O . SER A 1 296 ? 6.562 18.166 -10.459 1.00 91.12 296 SER A O 1
ATOM 2349 N N . PHE A 1 297 ? 6.184 15.961 -10.193 1.00 92.31 297 PHE A N 1
ATOM 2350 C CA . PHE A 1 297 ? 6.905 15.692 -8.953 1.00 92.31 297 PHE A CA 1
ATOM 2351 C C . PHE A 1 297 ? 8.048 14.696 -9.210 1.00 92.31 297 PHE A C 1
ATOM 2353 O O . PHE A 1 297 ? 8.469 13.974 -8.308 1.00 92.31 297 PHE A O 1
ATOM 2360 N N . VAL A 1 298 ? 8.481 14.556 -10.468 1.00 90.56 298 VAL A N 1
ATOM 2361 C CA . VAL A 1 298 ? 9.585 13.660 -10.820 1.00 90.56 298 VAL A CA 1
ATOM 2362 C C . VAL A 1 298 ? 10.867 14.226 -10.236 1.00 90.56 298 VAL A C 1
ATOM 2364 O O . VAL A 1 298 ? 11.233 15.363 -10.510 1.00 90.56 298 VAL A O 1
ATOM 2367 N N . TRP A 1 299 ? 11.551 13.405 -9.454 1.00 85.81 299 TRP A N 1
ATOM 2368 C CA . TRP A 1 299 ? 12.859 13.719 -8.913 1.00 85.81 299 TRP A CA 1
ATOM 2369 C C . TRP A 1 299 ? 13.919 13.491 -9.991 1.00 85.81 299 TRP A C 1
ATOM 2371 O O . TRP A 1 299 ? 14.055 12.368 -10.492 1.00 85.81 299 TRP A O 1
ATOM 2381 N N . ASP A 1 300 ? 14.645 14.540 -10.364 1.00 77.12 300 ASP A N 1
ATOM 2382 C CA . ASP A 1 300 ? 15.563 14.554 -11.504 1.00 77.12 300 ASP A CA 1
ATOM 2383 C C . ASP A 1 300 ? 17.046 14.714 -11.142 1.00 77.12 300 ASP A C 1
ATOM 2385 O O . ASP A 1 300 ? 17.856 14.141 -11.864 1.00 77.12 300 ASP A O 1
ATOM 2389 N N . ASN A 1 301 ? 17.419 15.373 -10.036 1.00 66.94 301 ASN A N 1
ATOM 2390 C CA . ASN A 1 301 ? 18.824 15.590 -9.644 1.00 66.94 301 ASN A CA 1
ATOM 2391 C C . ASN A 1 301 ? 19.050 15.737 -8.124 1.00 66.94 301 ASN A C 1
ATOM 2393 O O . ASN A 1 301 ? 18.123 16.028 -7.368 1.00 66.94 301 ASN A O 1
ATOM 2397 N N . GLU A 1 302 ? 20.316 15.591 -7.689 1.00 58.53 302 GLU A N 1
ATOM 2398 C CA . GLU A 1 302 ? 20.758 15.782 -6.289 1.00 58.53 302 GLU A CA 1
ATOM 2399 C C . GLU A 1 302 ? 20.472 17.201 -5.744 1.00 58.53 302 GLU A C 1
ATOM 2401 O O . GLU A 1 302 ? 20.366 17.363 -4.531 1.00 58.53 302 GLU A O 1
ATOM 2406 N N . GLU A 1 303 ? 20.278 18.197 -6.619 1.00 50.25 303 GLU A N 1
ATOM 2407 C CA . GLU A 1 303 ? 20.074 19.615 -6.266 1.00 50.25 303 GLU A CA 1
ATOM 2408 C C . GLU A 1 303 ? 18.677 19.956 -5.717 1.00 50.25 303 GLU A C 1
ATOM 2410 O O . GLU A 1 303 ? 18.501 21.032 -5.165 1.00 50.25 303 GLU A O 1
ATOM 2415 N N . ASN A 1 304 ? 17.691 19.052 -5.774 1.00 47.56 304 ASN A N 1
ATOM 2416 C CA . ASN A 1 304 ? 16.362 19.289 -5.178 1.00 47.56 304 ASN A CA 1
ATOM 2417 C C . ASN A 1 304 ? 16.304 18.955 -3.668 1.00 47.56 304 ASN A C 1
ATOM 2419 O O . ASN A 1 304 ? 15.283 18.475 -3.170 1.00 47.56 304 ASN A O 1
ATOM 2423 N N . CYS A 1 305 ? 17.411 19.153 -2.949 1.00 36.94 305 CYS A N 1
ATOM 2424 C CA . CYS A 1 305 ? 17.481 19.035 -1.493 1.00 36.94 305 CYS A CA 1
ATOM 2425 C C . CYS A 1 305 ? 17.420 20.428 -0.850 1.00 36.94 305 CYS A C 1
ATOM 2427 O O . CYS A 1 305 ? 18.440 20.891 -0.353 1.00 36.94 305 CYS A O 1
ATOM 2429 N N . ASP A 1 306 ? 16.240 21.049 -0.842 1.00 35.03 306 ASP A N 1
ATOM 2430 C CA . ASP A 1 306 ? 15.910 22.164 0.060 1.00 35.03 306 ASP A CA 1
ATOM 2431 C C . ASP A 1 306 ? 14.686 21.797 0.914 1.00 35.03 306 ASP A C 1
ATOM 2433 O O . ASP A 1 306 ? 13.659 21.360 0.334 1.00 35.03 306 ASP A O 1
#